Protein 3QQA (pdb70)

Foldseek 3Di:
DVVVLLVVLLVLLLVLLVVCCVPVNLVRDFPVNSCVVSDVSDPCPPDPCVTSLSSLLVVVVVVLQVLQVVLLVQLVVDPVDDVLVSLLSSQLSLLVVLQDVVVQSNVQVVVVCPPPPVCPVVVSCVVCVVSHNLVSQLVVLCVPPDPVSNVCSSVLSVVSSDQRNPPQSVCCNPVNDHGDDSVVSSVSSNVSSCCSVPND

CATH classification: 1.10.10.60 (+1 more: 1.10.357.10)

B-factor: mean 45.58, std 16.78, range [17.96, 109.77]

Structure (mmCIF, N/CA/C/O backbone):
data_3QQA
#
_entry.id   3QQA
#
_cell.length_a   93.992
_cell.length_b   37.774
_cell.length_c   57.642
_cell.angle_alpha   90.00
_cell.angle_beta   90.00
_cell.angle_gamma   90.00
#
_symmetry.space_group_name_H-M   'P 21 21 2'
#
loop_
_entity.id
_entity.type
_entity.pdbx_description
1 polymer CmeR
2 non-polymer 'TAUROCHOLIC ACID'
3 water water
#
loop_
_atom_site.group_PDB
_atom_site.id
_atom_site.type_symbol
_atom_site.label_atom_id
_atom_site.label_alt_id
_atom_site.label_comp_id
_atom_site.label_asym_id
_atom_site.label_entity_id
_atom_site.label_seq_id
_atom_site.pdbx_PDB_ins_code
_atom_site.Cartn_x
_atom_site.Cartn_y
_atom_site.Cartn_z
_atom_site.occupancy
_atom_site.B_iso_or_equiv
_atom_site.auth_seq_id
_atom_site.auth_comp_id
_atom_site.auth_asym_id
_atom_site.auth_atom_id
_atom_site.pdbx_PDB_model_num
ATOM 1 N N . THR A 1 12 ? -41.687 -21.551 1.365 1.00 45.61 6 THR A N 1
ATOM 2 C CA . THR A 1 12 ? -41.479 -22.988 1.501 1.00 40.66 6 THR A CA 1
ATOM 3 C C . THR A 1 12 ? -40.297 -23.293 2.432 1.00 42.18 6 THR A C 1
ATOM 4 O O . THR A 1 12 ? -39.370 -22.484 2.574 1.00 40.01 6 THR A O 1
ATOM 8 N N . PRO A 1 13 ? -40.345 -24.451 3.104 1.00 37.86 7 PRO A N 1
ATOM 9 C CA . PRO A 1 13 ? -39.200 -24.798 3.953 1.00 38.45 7 PRO A CA 1
ATOM 10 C C . PRO A 1 13 ? -37.900 -24.790 3.132 1.00 34.70 7 PRO A C 1
ATOM 11 O O . PRO A 1 13 ? -36.891 -24.255 3.585 1.00 37.53 7 PRO A O 1
ATOM 15 N N . SER A 1 14 ? -37.949 -25.363 1.932 1.00 38.15 8 SER A N 1
ATOM 16 C CA . SER A 1 14 ? -36.791 -25.429 1.039 1.00 39.38 8 SER A CA 1
ATOM 17 C C . SER A 1 14 ? -36.232 -24.044 0.675 1.00 37.38 8 SER A C 1
ATOM 18 O O . SER A 1 14 ? -35.023 -23.884 0.520 1.00 32.91 8 SER A O 1
ATOM 21 N N . GLN A 1 15 ? -37.110 -23.050 0.561 1.00 36.53 9 GLN A N 1
ATOM 22 C CA . GLN A 1 15 ? -36.695 -21.684 0.247 1.00 37.60 9 GLN A CA 1
ATOM 23 C C . GLN A 1 15 ? -36.038 -20.997 1.429 1.00 36.24 9 GLN A C 1
ATOM 24 O O . GLN A 1 15 ? -35.136 -20.187 1.254 1.00 38.50 9 GLN A O 1
ATOM 30 N N . LYS A 1 16 ? -36.502 -21.323 2.632 1.00 38.22 10 LYS A N 1
ATOM 31 C CA . LYS A 1 16 ? -35.927 -20.765 3.839 1.00 33.76 10 LYS A CA 1
ATOM 32 C C . LYS A 1 16 ? -34.565 -21.405 4.070 1.00 34.62 10 LYS A C 1
ATOM 33 O O . LYS A 1 16 ? -33.631 -20.748 4.511 1.00 29.82 10 LYS A O 1
ATOM 39 N N . VAL A 1 17 ? -34.468 -22.698 3.767 1.00 29.85 11 VAL A N 1
ATOM 40 C CA . VAL A 1 17 ? -33.199 -23.410 3.832 1.00 34.04 11 VAL A CA 1
ATOM 41 C C . VAL A 1 17 ? -32.156 -22.708 2.951 1.00 33.87 11 VAL A C 1
ATOM 42 O O . VAL A 1 17 ? -31.038 -22.452 3.385 1.00 33.26 11 VAL A O 1
ATOM 46 N N . LEU A 1 18 ? -32.543 -22.397 1.718 1.00 30.80 12 LEU A N 1
ATOM 47 C CA . LEU A 1 18 ? -31.647 -21.758 0.770 1.00 32.66 12 LEU A CA 1
ATOM 48 C C . LEU A 1 18 ? -31.340 -20.319 1.164 1.00 34.89 12 LEU A C 1
ATOM 49 O O . LEU A 1 18 ? -30.209 -19.859 1.010 1.00 36.27 12 LEU A O 1
ATOM 54 N N . ALA A 1 19 ? -32.334 -19.608 1.688 1.00 33.82 13 ALA A N 1
ATOM 55 C CA . ALA A 1 19 ? -32.090 -18.254 2.164 1.00 32.43 13 ALA A CA 1
ATOM 56 C C . ALA A 1 19 ? -31.073 -18.240 3.310 1.00 36.37 13 ALA A C 1
ATOM 57 O O . ALA A 1 19 ? -30.243 -17.337 3.407 1.00 37.48 13 ALA A O 1
ATOM 59 N N . ARG A 1 20 ? -31.150 -19.248 4.172 1.00 31.27 14 ARG A N 1
ATOM 60 C CA . ARG A 1 20 ? -30.229 -19.391 5.302 1.00 33.82 14 ARG A CA 1
ATOM 61 C C . ARG A 1 20 ? -28.794 -19.634 4.809 1.00 33.75 14 ARG A C 1
ATOM 62 O O . ARG A 1 20 ? -27.865 -18.972 5.247 1.00 34.88 14 ARG A O 1
ATOM 70 N N . GLN A 1 21 ? -28.637 -20.586 3.893 1.00 35.17 15 GLN A N 1
ATOM 71 C CA . GLN A 1 21 ? -27.347 -20.877 3.269 1.00 38.03 15 GLN A CA 1
ATOM 72 C C . GLN A 1 21 ? -26.744 -19.627 2.659 1.00 34.05 15 GLN A C 1
ATOM 73 O O . GLN A 1 21 ? -25.548 -19.375 2.789 1.00 32.94 15 GLN A O 1
ATOM 79 N N . GLU A 1 22 ? -27.579 -18.832 1.999 1.00 30.81 16 GLU A N 1
ATOM 80 C CA . GLU A 1 22 ? -27.092 -17.630 1.342 1.00 37.40 16 GLU A CA 1
ATOM 81 C C . GLU A 1 22 ? -26.627 -16.565 2.351 1.00 36.63 16 GLU A C 1
ATOM 82 O O . GLU A 1 22 ? -25.683 -15.813 2.085 1.00 34.36 16 GLU A O 1
ATOM 88 N N . LYS A 1 23 ? -27.295 -16.507 3.500 1.00 32.54 17 LYS A N 1
ATOM 89 C CA . LYS A 1 23 ? -26.920 -15.578 4.559 1.00 33.87 17 LYS A CA 1
ATOM 90 C C . LYS A 1 23 ? -25.541 -15.941 5.104 1.00 32.10 17 LYS A C 1
ATOM 91 O O . LYS A 1 23 ? -24.708 -15.073 5.327 1.00 30.13 17 LYS A O 1
ATOM 97 N N . ILE A 1 24 ? -25.315 -17.228 5.318 1.00 29.27 18 ILE A N 1
ATOM 98 C CA . ILE A 1 24 ? -24.029 -17.694 5.827 1.00 35.16 18 ILE A CA 1
ATOM 99 C C . ILE A 1 24 ? -22.882 -17.410 4.840 1.00 35.42 18 ILE A C 1
ATOM 100 O O . ILE A 1 24 ? -21.790 -16.976 5.248 1.00 29.43 18 ILE A O 1
ATOM 105 N N . LYS A 1 25 ? -23.135 -17.644 3.554 1.00 28.28 19 LYS A N 1
ATOM 106 C CA . LYS A 1 25 ? -22.126 -17.383 2.534 1.00 28.93 19 LYS A CA 1
ATOM 107 C C . LYS A 1 25 ? -21.800 -15.891 2.449 1.00 34.60 19 LYS A C 1
ATOM 108 O O . LYS A 1 25 ? -20.619 -15.525 2.382 1.00 29.41 19 LYS A O 1
ATOM 114 N N . ALA A 1 26 ? -22.828 -15.034 2.489 1.00 30.73 20 ALA A N 1
ATOM 115 C CA . ALA A 1 26 ? -22.607 -13.586 2.423 1.00 32.77 20 ALA A CA 1
ATOM 116 C C . ALA A 1 26 ? -21.825 -13.090 3.640 1.00 35.66 20 ALA A C 1
ATOM 117 O O . ALA A 1 26 ? -20.985 -12.191 3.539 1.00 35.06 20 ALA A O 1
ATOM 119 N N . VAL A 1 27 ? -22.117 -13.669 4.795 1.00 30.33 21 VAL A N 1
ATOM 120 C CA . VAL A 1 27 ? -21.396 -13.323 5.998 1.00 30.52 21 VAL A CA 1
ATOM 121 C C . VAL A 1 27 ? -19.953 -13.794 5.848 1.00 28.02 21 VAL A C 1
ATOM 122 O O . VAL A 1 27 ? -19.028 -13.061 6.156 1.00 25.82 21 VAL A O 1
ATOM 126 N N . ALA A 1 28 ? -19.772 -15.027 5.388 1.00 24.78 22 ALA A N 1
ATOM 127 C CA . ALA A 1 28 ? -18.433 -15.547 5.173 1.00 30.07 22 ALA A CA 1
ATOM 128 C C . ALA A 1 28 ? -17.631 -14.623 4.239 1.00 31.72 22 ALA A C 1
ATOM 129 O O . ALA A 1 28 ? -16.510 -14.244 4.549 1.00 24.22 22 ALA A O 1
ATOM 131 N N . LEU A 1 29 ? -18.234 -14.244 3.117 1.00 30.05 23 LEU A N 1
ATOM 132 C CA . LEU A 1 29 ? -17.574 -13.405 2.123 1.00 31.41 23 LEU A CA 1
ATOM 133 C C . LEU A 1 29 ? -17.230 -12.033 2.677 1.00 32.12 23 LEU A C 1
ATOM 134 O O . LEU A 1 29 ? -16.129 -11.528 2.470 1.00 27.25 23 LEU A O 1
ATOM 139 N N . GLU A 1 30 ? -18.185 -11.422 3.368 1.00 29.28 24 GLU A N 1
ATOM 140 C CA . GLU A 1 30 ? -17.956 -10.115 3.956 1.00 29.92 24 GLU A CA 1
ATOM 141 C C . GLU A 1 30 ? -16.769 -10.146 4.924 1.00 35.76 24 GLU A C 1
ATOM 142 O O . GLU A 1 30 ? -15.943 -9.242 4.925 1.00 34.99 24 GLU A O 1
ATOM 148 N N . LEU A 1 31 ? -16.702 -11.180 5.760 1.00 31.03 25 LEU A N 1
ATOM 149 C CA . LEU A 1 31 ? -15.573 -11.333 6.666 1.00 32.05 25 LEU A CA 1
ATOM 150 C C . LEU A 1 31 ? -14.269 -11.472 5.866 1.00 33.79 25 LEU A C 1
ATOM 151 O O . LEU A 1 31 ? -13.312 -10.754 6.114 1.00 32.52 25 LEU A O 1
ATOM 156 N N . PHE A 1 32 ? -14.254 -12.371 4.885 1.00 31.10 26 PHE A N 1
ATOM 157 C CA . PHE A 1 32 ? -13.072 -12.573 4.062 1.00 29.05 26 PHE A CA 1
ATOM 158 C C . PHE A 1 32 ? -12.541 -11.254 3.513 1.00 35.22 26 PHE A C 1
ATOM 159 O O . PHE A 1 32 ? -11.333 -11.022 3.509 1.00 35.50 26 PHE A O 1
ATOM 167 N N . LEU A 1 33 ? -13.440 -10.384 3.072 1.00 31.30 27 LEU A N 1
ATOM 168 C CA . LEU A 1 33 ? -13.041 -9.128 2.440 1.00 31.47 27 LEU A CA 1
ATOM 169 C C . LEU A 1 33 ? -12.580 -8.041 3.409 1.00 36.81 27 LEU A C 1
ATOM 170 O O . LEU A 1 33 ? -11.727 -7.213 3.070 1.00 33.15 27 LEU A O 1
ATOM 175 N N . THR A 1 34 ? -13.172 -8.014 4.595 1.00 34.26 28 THR A N 1
ATOM 176 C CA . THR A 1 34 ? -12.896 -6.943 5.541 1.00 39.78 28 THR A CA 1
ATOM 177 C C . THR A 1 34 ? -11.835 -7.392 6.529 1.00 40.16 28 THR A C 1
ATOM 178 O O . THR A 1 34 ? -10.824 -6.727 6.706 1.00 44.11 28 THR A O 1
ATOM 182 N N . LYS A 1 35 ? -12.069 -8.535 7.161 1.00 35.86 29 LYS A N 1
ATOM 183 C CA . LYS A 1 35 ? -11.148 -9.059 8.153 1.00 35.18 29 LYS A CA 1
ATOM 184 C C . LYS A 1 35 ? -9.992 -9.829 7.512 1.00 39.15 29 LYS A C 1
ATOM 185 O O . LYS A 1 35 ? -8.862 -9.745 7.973 1.00 44.97 29 LYS A O 1
ATOM 191 N N . GLY A 1 36 ? -10.273 -10.564 6.444 1.00 39.39 30 GLY A N 1
ATOM 192 C CA . GLY A 1 36 ? -9.252 -11.340 5.768 1.00 35.36 30 GLY A CA 1
ATOM 193 C C . GLY A 1 36 ? -9.515 -12.820 5.920 1.00 34.26 30 GLY A C 1
ATOM 194 O O . GLY A 1 36 ? -10.017 -13.276 6.947 1.00 38.61 30 GLY A O 1
ATOM 195 N N . TYR A 1 37 ? -9.176 -13.576 4.889 1.00 28.15 31 TYR A N 1
ATOM 196 C CA . TYR A 1 37 ? -9.483 -14.996 4.856 1.00 27.54 31 TYR A CA 1
ATOM 197 C C . TYR A 1 37 ? -8.784 -15.736 5.969 1.00 34.13 31 TYR A C 1
ATOM 198 O O . TYR A 1 37 ? -9.373 -16.608 6.599 1.00 37.42 31 TYR A O 1
ATOM 207 N N . GLN A 1 38 ? -7.518 -15.399 6.198 1.00 38.01 32 GLN A N 1
ATOM 208 C CA . GLN A 1 38 ? -6.697 -16.130 7.166 1.00 36.31 32 GLN A CA 1
ATOM 209 C C . GLN A 1 38 ? -7.093 -15.745 8.588 1.00 37.07 32 GLN A C 1
ATOM 210 O O . GLN A 1 38 ? -7.101 -16.582 9.492 1.00 37.91 32 GLN A O 1
ATOM 216 N N . GLU A 1 39 ? -7.454 -14.479 8.761 1.00 36.57 33 GLU A N 1
ATOM 217 C CA . GLU A 1 39 ? -7.819 -13.943 10.064 1.00 39.30 33 GLU A CA 1
ATOM 218 C C . GLU A 1 39 ? -9.167 -14.475 10.513 1.00 38.92 33 GLU A C 1
ATOM 219 O O . GLU A 1 39 ? -9.393 -14.702 11.700 1.00 45.30 33 GLU A O 1
ATOM 225 N N . THR A 1 40 ? -10.054 -14.679 9.548 1.00 36.01 34 THR A N 1
ATOM 226 C CA . THR A 1 40 ? -11.416 -15.131 9.808 1.00 33.66 34 THR A CA 1
ATOM 227 C C . THR A 1 40 ? -11.445 -16.610 10.163 1.00 31.32 34 THR A C 1
ATOM 228 O O . THR A 1 40 ? -10.807 -17.416 9.511 1.00 37.88 34 THR A O 1
ATOM 232 N N . SER A 1 41 ? -12.195 -16.964 11.196 1.00 32.14 35 SER A N 1
ATOM 233 C CA . SER A 1 41 ? -12.397 -18.365 11.573 1.00 33.82 35 SER A CA 1
ATOM 234 C C . SER A 1 41 ? -13.857 -18.779 11.375 1.00 33.77 35 SER A C 1
ATOM 235 O O . SER A 1 41 ? -14.746 -17.937 11.242 1.00 32.32 35 SER A O 1
ATOM 238 N N . LEU A 1 42 ? -14.105 -20.080 11.394 1.00 35.12 36 LEU A N 1
ATOM 239 C CA . LEU A 1 42 ? -15.461 -20.581 11.250 1.00 35.83 36 LEU A CA 1
ATOM 240 C C . LEU A 1 42 ? -16.369 -19.969 12.310 1.00 42.22 36 LEU A C 1
ATOM 241 O O . LEU A 1 42 ? -17.499 -19.564 12.018 1.00 37.63 36 LEU A O 1
ATOM 246 N N . SER A 1 43 ? -15.857 -19.891 13.540 1.00 40.74 37 SER A N 1
ATOM 247 C CA . SER A 1 43 ? -16.624 -19.387 14.675 1.00 41.65 37 SER A CA 1
ATOM 248 C C . SER A 1 43 ? -16.934 -17.894 14.525 1.00 40.38 37 SER A C 1
ATOM 249 O O . SER A 1 43 ? -17.943 -17.405 15.043 1.00 36.78 37 SER A O 1
ATOM 252 N N . ASP A 1 44 ? -16.071 -17.175 13.811 1.00 39.95 38 ASP A N 1
ATOM 253 C CA . ASP A 1 44 ? -16.384 -15.796 13.431 1.00 41.31 38 ASP A CA 1
ATOM 254 C C . ASP A 1 44 ? -17.635 -15.770 12.547 1.00 40.24 38 ASP A C 1
ATOM 255 O O . ASP A 1 44 ? -18.466 -14.878 12.668 1.00 40.18 38 ASP A O 1
ATOM 260 N N . ILE A 1 45 ? -17.740 -16.756 11.655 1.00 36.53 39 ILE A N 1
ATOM 261 C CA . ILE A 1 45 ? -18.811 -16.824 10.662 1.00 40.20 39 ILE A CA 1
ATOM 262 C C . ILE A 1 45 ? -20.118 -17.279 11.310 1.00 38.32 39 ILE A C 1
ATOM 263 O O . ILE A 1 45 ? -21.163 -16.688 11.087 1.00 36.92 39 ILE A O 1
ATOM 268 N N . ILE A 1 46 ? -20.035 -18.323 12.125 1.00 40.14 40 ILE A N 1
ATOM 269 C CA . ILE A 1 46 ? -21.153 -18.749 12.959 1.00 41.93 40 ILE A CA 1
ATOM 270 C C . ILE A 1 46 ? -21.623 -17.600 13.843 1.00 44.23 40 ILE A C 1
ATOM 271 O O . ILE A 1 46 ? -22.818 -17.384 14.019 1.00 47.38 40 ILE A O 1
ATOM 276 N N . LYS A 1 47 ? -20.670 -16.854 14.387 1.00 43.64 41 LYS A N 1
ATOM 277 C CA . LYS A 1 47 ? -20.987 -15.749 15.274 1.00 48.30 41 LYS A CA 1
ATOM 278 C C . LYS A 1 47 ? -21.944 -14.752 14.610 1.00 48.45 41 LYS A C 1
ATOM 279 O O . LYS A 1 47 ? -23.036 -14.527 15.121 1.00 47.65 41 LYS A O 1
ATOM 285 N N . LEU A 1 48 ? -21.554 -14.167 13.475 1.00 45.21 42 LEU A N 1
ATOM 286 C CA . LEU A 1 48 ? -22.411 -13.165 12.835 1.00 46.23 42 LEU A CA 1
ATOM 287 C C . LEU A 1 48 ? -23.500 -13.734 11.918 1.00 43.67 42 LEU A C 1
ATOM 288 O O . LEU A 1 48 ? -24.304 -12.989 11.363 1.00 48.76 42 LEU A O 1
ATOM 293 N N . SER A 1 49 ? -23.533 -15.052 11.777 1.00 41.84 43 SER A N 1
ATOM 294 C CA . SER A 1 49 ? -24.647 -15.696 11.104 1.00 46.14 43 SER A CA 1
ATOM 295 C C . SER A 1 49 ? -25.790 -15.831 12.099 1.00 53.50 43 SER A C 1
ATOM 296 O O . SER A 1 49 ? -26.947 -16.011 11.717 1.00 50.29 43 SER A O 1
ATOM 299 N N . GLY A 1 50 ? -25.444 -15.729 13.381 1.00 52.56 44 GLY A N 1
ATOM 300 C CA . GLY A 1 50 ? -26.395 -15.861 14.464 1.00 55.19 44 GLY A CA 1
ATOM 301 C C . GLY A 1 50 ? -26.924 -17.272 14.588 1.00 66.92 44 GLY A C 1
ATOM 302 O O . GLY A 1 50 ? -26.178 -18.251 14.455 1.00 64.75 44 GLY A O 1
ATOM 303 N N . GLY A 1 51 ? -28.225 -17.365 14.850 1.00 74.71 45 GLY A N 1
ATOM 304 C CA . GLY A 1 51 ? -28.928 -18.633 14.909 1.00 73.40 45 GLY A CA 1
ATOM 305 C C . GLY A 1 51 ? -29.463 -18.990 13.538 1.00 74.62 45 GLY A C 1
ATOM 306 O O . GLY A 1 51 ? -30.271 -19.908 13.390 1.00 77.88 45 GLY A O 1
ATOM 307 N N . SER A 1 52 ? -29.015 -18.240 12.534 1.00 74.00 46 SER A N 1
ATOM 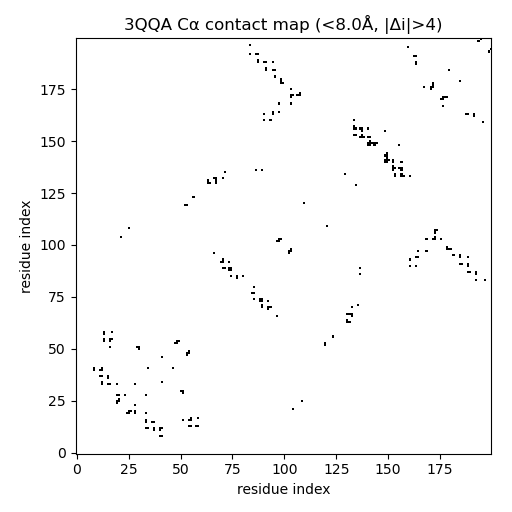308 C CA . SER A 1 52 ? -29.308 -18.548 11.142 1.00 69.27 46 SER A CA 1
ATOM 309 C C . SER A 1 52 ? -28.421 -19.714 10.718 1.00 71.92 46 SER A C 1
ATOM 310 O O . SER A 1 52 ? -28.368 -20.087 9.548 1.00 71.07 46 SER A O 1
ATOM 313 N N . TYR A 1 53 ? -27.725 -20.280 11.696 1.00 74.51 47 TYR A N 1
ATOM 314 C CA . TYR A 1 53 ? -26.866 -21.434 11.487 1.00 77.69 47 TYR A CA 1
ATOM 315 C C . TYR A 1 53 ? -26.829 -22.231 12.779 1.00 87.85 47 TYR A C 1
ATOM 316 O O . TYR A 1 53 ? -26.356 -21.738 13.806 1.00 89.44 47 TYR A O 1
ATOM 325 N N . SER A 1 54 ? -27.334 -23.460 12.729 1.00 96.03 48 SER A N 1
ATOM 326 C CA . SER A 1 54 ? -27.535 -24.250 13.942 1.00 103.54 48 SER A CA 1
ATOM 327 C C . SER A 1 54 ? -26.566 -25.422 14.102 1.00 107.99 48 SER A C 1
ATOM 328 O O . SER A 1 54 ? -26.819 -26.333 14.892 1.00 109.20 48 SER A O 1
ATOM 331 N N . ASN A 1 55 ? -25.468 -25.401 13.350 1.00 107.63 49 ASN A N 1
ATOM 332 C CA . ASN A 1 55 ? -24.396 -26.381 13.522 1.00 103.93 49 ASN A CA 1
ATOM 333 C C . ASN A 1 55 ? -24.696 -27.771 12.947 1.00 100.42 49 ASN A C 1
ATOM 334 O O . ASN A 1 55 ? -23.779 -28.535 12.647 1.00 99.97 49 ASN A O 1
ATOM 339 N N . ILE A 1 56 ? -25.977 -28.084 12.772 1.00 98.60 50 ILE A N 1
ATOM 340 C CA . ILE A 1 56 ? -26.405 -29.444 12.436 1.00 91.90 50 ILE A CA 1
ATOM 341 C C . ILE A 1 56 ? -26.505 -29.767 10.946 1.00 88.00 50 ILE A C 1
ATOM 342 O O . ILE A 1 56 ? -25.687 -30.512 10.406 1.00 91.53 50 ILE A O 1
ATOM 347 N N . TYR A 1 57 ? -27.518 -29.212 10.293 1.00 83.27 51 TYR A N 1
ATOM 348 C CA . TYR A 1 57 ? -27.892 -29.621 8.941 1.00 82.88 51 TYR A CA 1
ATOM 349 C C . TYR A 1 57 ? -26.872 -29.274 7.856 1.00 94.17 51 TYR A C 1
ATOM 350 O O . TYR A 1 57 ? -26.935 -29.797 6.743 1.00 97.03 51 TYR A O 1
ATOM 359 N N . ASP A 1 58 ? -25.936 -28.395 8.188 1.00 95.22 52 ASP A N 1
ATOM 360 C CA . ASP A 1 58 ? -25.026 -27.819 7.204 1.00 94.65 52 ASP A CA 1
ATOM 361 C C . ASP A 1 58 ? -24.149 -28.825 6.450 1.00 98.75 52 ASP A C 1
ATOM 362 O O . ASP A 1 58 ? -23.876 -29.925 6.930 1.00 101.67 52 ASP A O 1
ATOM 367 N N . GLY A 1 59 ? -23.733 -28.425 5.252 1.00 96.54 53 GLY A N 1
ATOM 368 C CA . GLY A 1 59 ? -22.620 -29.046 4.559 1.00 90.40 53 GLY A CA 1
ATOM 369 C C . GLY A 1 59 ? -21.477 -28.056 4.680 1.00 85.26 53 GLY A C 1
ATOM 370 O O . GLY A 1 59 ? -20.350 -28.306 4.251 1.00 84.52 53 GLY A O 1
ATOM 371 N N . PHE A 1 60 ? -21.800 -26.912 5.277 1.00 85.07 54 PHE A N 1
ATOM 372 C CA . PHE A 1 60 ? -20.838 -25.854 5.550 1.00 78.33 54 PHE A CA 1
ATOM 373 C C . PHE A 1 60 ? -20.015 -26.203 6.788 1.00 78.04 54 PHE A C 1
ATOM 374 O O . PHE A 1 60 ? -20.057 -25.491 7.789 1.00 79.17 54 PHE A O 1
ATOM 382 N N . LYS A 1 61 ? -19.262 -27.297 6.711 1.00 81.46 55 LYS A N 1
ATOM 383 C CA . LYS A 1 61 ? -18.567 -27.848 7.875 1.00 78.21 55 LYS A CA 1
ATOM 384 C C . LYS A 1 61 ? -17.260 -27.132 8.216 1.00 70.94 55 LYS A C 1
ATOM 385 O O . LYS A 1 61 ? -16.600 -27.475 9.201 1.00 65.66 55 LYS A O 1
ATOM 391 N N . SER A 1 62 ? -16.887 -26.145 7.406 1.00 60.66 56 SER A N 1
ATOM 392 C CA . SER A 1 62 ? -15.613 -25.458 7.598 1.00 52.75 56 SER A CA 1
ATOM 393 C C . SER A 1 62 ? -15.517 -24.124 6.861 1.00 49.82 56 SER A C 1
ATOM 394 O O . SER A 1 62 ? -16.353 -23.797 6.012 1.00 47.37 56 SER A O 1
ATOM 397 N N . LYS A 1 63 ? -14.483 -23.361 7.200 1.00 43.25 57 LYS A N 1
ATOM 398 C CA . LYS A 1 63 ? -14.211 -22.084 6.554 1.00 42.96 57 LYS A CA 1
ATOM 399 C C . LYS A 1 63 ? -13.845 -22.291 5.085 1.00 40.00 57 LYS A C 1
ATOM 400 O O . LYS A 1 63 ? -14.235 -21.512 4.218 1.00 37.65 57 LYS A O 1
ATOM 406 N N . GLU A 1 64 ? -13.084 -23.348 4.821 1.00 39.17 58 GLU A N 1
ATOM 407 C CA . GLU A 1 64 ? -12.674 -23.675 3.470 1.00 41.75 58 GLU A CA 1
ATOM 408 C C . GLU A 1 64 ? -13.860 -24.138 2.633 1.00 35.79 58 GLU A C 1
ATOM 409 O O . GLU A 1 64 ? -13.985 -23.768 1.464 1.00 35.84 58 GLU A O 1
ATOM 415 N N . GLY A 1 65 ? -14.726 -24.950 3.230 1.00 35.55 59 GLY A N 1
ATOM 416 C CA . GLY A 1 65 ? -15.899 -25.438 2.530 1.00 37.07 59 GLY A CA 1
ATOM 417 C C . GLY A 1 65 ? -16.779 -24.284 2.095 1.00 34.84 59 GLY A C 1
ATOM 418 O O . GLY A 1 65 ? -17.294 -24.268 0.996 1.00 36.44 59 GLY A O 1
ATOM 419 N N . LEU A 1 66 ? -16.937 -23.301 2.969 1.00 34.44 60 LEU A N 1
ATOM 420 C CA . LEU A 1 66 ? -17.729 -22.132 2.643 1.00 32.85 60 LEU A CA 1
ATOM 421 C C . LEU A 1 66 ? -17.078 -21.340 1.518 1.00 35.28 60 LEU A C 1
ATOM 422 O O . LEU A 1 66 ? -17.748 -20.963 0.554 1.00 32.39 60 LEU A O 1
ATOM 427 N N . PHE A 1 67 ? -15.774 -21.083 1.629 1.00 29.12 61 PHE A N 1
ATOM 428 C CA . PHE A 1 67 ? -15.102 -20.416 0.535 1.00 24.26 61 PHE A CA 1
ATOM 429 C C . PHE A 1 67 ? -15.441 -21.107 -0.792 1.00 26.54 61 PHE A C 1
ATOM 430 O O . PHE A 1 67 ? -15.771 -20.449 -1.772 1.00 25.07 61 PHE A O 1
ATOM 438 N N . PHE A 1 68 ? -15.359 -22.430 -0.826 1.00 24.17 62 PHE A N 1
ATOM 439 C CA . PHE A 1 68 ? -15.522 -23.125 -2.096 1.00 28.75 62 PHE A CA 1
ATOM 440 C C . PHE A 1 68 ? -16.983 -23.203 -2.566 1.00 38.02 62 PHE A C 1
ATOM 441 O O . PHE A 1 68 ? -17.249 -23.358 -3.761 1.00 33.45 62 PHE A O 1
ATOM 449 N N . GLU A 1 69 ? -17.919 -23.062 -1.631 1.00 31.11 63 GLU A N 1
ATOM 450 C CA . GLU A 1 69 ? -19.335 -22.905 -1.982 1.00 38.56 63 GLU A CA 1
ATOM 451 C C . GLU A 1 69 ? -19.529 -21.553 -2.643 1.00 34.15 63 GLU A C 1
ATOM 452 O O . GLU A 1 69 ? -20.265 -21.428 -3.614 1.00 38.34 63 GLU A O 1
ATOM 458 N N . ILE A 1 70 ? -18.881 -20.528 -2.103 1.00 30.30 64 ILE A N 1
ATOM 459 C CA . ILE A 1 70 ? -18.919 -19.216 -2.745 1.00 29.80 64 ILE A CA 1
ATOM 460 C C . ILE A 1 70 ? -18.311 -19.281 -4.161 1.00 36.64 64 ILE A C 1
ATOM 461 O O . ILE A 1 70 ? -18.855 -18.711 -5.115 1.00 32.76 64 ILE A O 1
ATOM 466 N N . LEU A 1 71 ? -17.197 -20.000 -4.293 1.00 35.09 65 LEU A N 1
ATOM 467 C CA . LEU A 1 71 ? -16.519 -20.150 -5.580 1.00 37.04 65 LEU A CA 1
ATOM 468 C C . LEU A 1 71 ? -17.399 -20.921 -6.581 1.00 36.52 65 LEU A C 1
ATOM 469 O O . LEU A 1 71 ? -17.435 -20.597 -7.773 1.00 37.98 65 LEU A O 1
ATOM 474 N N . ASP A 1 72 ? -18.101 -21.938 -6.090 1.00 33.48 66 ASP A N 1
ATOM 475 C CA . ASP A 1 72 ? -19.118 -22.626 -6.891 1.00 39.65 66 ASP A CA 1
ATOM 476 C C . ASP A 1 72 ? -20.004 -21.632 -7.631 1.00 36.90 66 ASP A C 1
ATOM 477 O O . ASP A 1 72 ? -20.076 -21.654 -8.855 1.00 38.66 66 ASP A O 1
ATOM 482 N N . ASP A 1 73 ? -20.669 -20.752 -6.886 1.00 33.12 67 ASP A N 1
ATOM 483 C CA . ASP A 1 73 ? -21.574 -19.787 -7.506 1.00 36.03 67 ASP A CA 1
ATOM 484 C C . ASP A 1 73 ? -20.865 -18.880 -8.504 1.00 38.88 67 ASP A C 1
ATOM 485 O O . ASP A 1 73 ? -21.373 -18.642 -9.598 1.00 39.51 67 ASP A O 1
ATOM 490 N N . ILE A 1 74 ? -19.701 -18.362 -8.122 1.00 36.97 68 ILE A N 1
ATOM 491 C CA . ILE A 1 74 ? -18.993 -17.418 -8.973 1.00 35.42 68 ILE A CA 1
ATOM 492 C C . ILE A 1 74 ? -18.614 -18.065 -10.304 1.00 37.56 68 ILE A C 1
ATOM 493 O O . ILE A 1 74 ? -18.771 -17.455 -11.366 1.00 40.16 68 ILE A O 1
ATOM 498 N N . CYS A 1 75 ? -18.130 -19.302 -10.239 1.00 32.69 69 CYS A N 1
ATOM 499 C CA . CYS A 1 75 ? -17.784 -20.040 -11.447 1.00 36.88 69 CYS A CA 1
ATOM 500 C C . CYS A 1 75 ? -18.990 -20.233 -12.339 1.00 39.43 69 CYS A C 1
ATOM 501 O O . CYS A 1 75 ? -18.898 -20.040 -13.549 1.00 38.88 69 CYS A O 1
ATOM 504 N N . LYS A 1 76 ? -20.119 -20.613 -11.745 1.00 36.20 70 LYS A N 1
ATOM 505 C CA . LYS A 1 76 ? -21.319 -20.800 -12.551 1.00 42.68 70 LYS A CA 1
ATOM 506 C C . LYS A 1 76 ? -21.741 -19.479 -13.182 1.00 41.76 70 LYS A C 1
ATOM 507 O O . LYS A 1 76 ? -22.104 -19.433 -14.354 1.00 44.73 70 LYS A O 1
ATOM 513 N N . LYS A 1 77 ? -21.657 -18.399 -12.415 1.00 39.97 71 LYS A N 1
ATOM 514 C CA . LYS A 1 77 ? -22.042 -17.094 -12.930 1.00 43.92 71 LYS A CA 1
ATOM 515 C C . LYS A 1 77 ? -21.161 -16.679 -14.108 1.00 47.65 71 LYS A C 1
ATOM 516 O O . LYS A 1 77 ? -21.657 -16.213 -15.136 1.00 46.23 71 LYS A O 1
ATOM 522 N N . HIS A 1 78 ? -19.851 -16.846 -13.963 1.00 43.45 72 HIS A N 1
ATOM 523 C CA . HIS A 1 78 ? -18.940 -16.451 -15.030 1.00 45.50 72 HIS A CA 1
ATOM 524 C C . HIS A 1 78 ? -19.127 -17.292 -16.293 1.00 39.32 72 HIS A C 1
ATOM 525 O O . HIS A 1 78 ? -19.074 -16.776 -17.399 1.00 42.76 72 HIS A O 1
ATOM 532 N N . PHE A 1 79 ? -19.337 -18.588 -16.110 1.00 37.10 73 PHE A N 1
ATOM 533 C CA . PHE A 1 79 ? -19.589 -19.512 -17.207 1.00 42.64 73 PHE A CA 1
ATOM 534 C C . PHE A 1 79 ? -20.777 -19.051 -18.074 1.00 45.09 73 PHE A C 1
ATOM 535 O O . PHE A 1 79 ? -20.636 -18.897 -19.283 1.00 45.76 73 PHE A O 1
ATOM 543 N N . HIS A 1 80 ? -21.932 -18.814 -17.459 1.00 46.84 74 HIS A N 1
ATOM 544 C CA . HIS A 1 80 ? -23.120 -18.386 -18.210 1.00 53.31 74 HIS A CA 1
ATOM 545 C C . HIS A 1 80 ? -22.992 -17.000 -18.849 1.00 51.49 74 HIS A C 1
ATOM 546 O O . HIS A 1 80 ? -23.515 -16.762 -19.937 1.00 52.79 74 HIS A O 1
ATOM 553 N N . LEU A 1 81 ? -22.290 -16.092 -18.181 1.00 48.64 75 LEU A N 1
ATOM 554 C CA . LEU A 1 81 ? -21.987 -14.796 -18.771 1.00 44.47 75 LEU A CA 1
ATOM 555 C C . LEU A 1 81 ? -21.089 -14.912 -20.015 1.00 54.71 75 LEU A C 1
ATOM 556 O O . LEU A 1 81 ? -21.346 -14.271 -21.040 1.00 53.70 75 LEU A O 1
ATOM 561 N N . ILE A 1 82 ? -20.030 -15.712 -19.936 1.00 46.29 76 ILE A N 1
ATOM 562 C CA . ILE A 1 82 ? -19.167 -15.865 -21.096 1.00 50.19 76 ILE A CA 1
ATOM 563 C C . ILE A 1 82 ? -19.925 -16.579 -22.209 1.00 51.98 76 ILE A C 1
ATOM 564 O O . ILE A 1 82 ? -19.806 -16.227 -23.382 1.00 48.21 76 ILE A O 1
ATOM 569 N N . TYR A 1 83 ? -20.710 -17.580 -21.827 1.00 50.97 77 TYR A N 1
ATOM 570 C CA . TYR A 1 83 ? -21.453 -18.387 -22.790 1.00 54.67 77 TYR A CA 1
ATOM 571 C C . TYR A 1 83 ? -22.445 -17.520 -23.566 1.00 59.91 77 TYR A C 1
ATOM 572 O O . TYR A 1 83 ? -22.523 -17.592 -24.791 1.00 57.18 77 TYR A O 1
ATOM 581 N N . SER A 1 84 ? -23.189 -16.691 -22.842 1.00 59.28 78 SER A N 1
ATOM 582 C CA . SER A 1 84 ? -24.108 -15.746 -23.463 1.00 60.79 78 SER A CA 1
ATOM 583 C C . SER A 1 84 ? -23.403 -14.817 -24.444 1.00 61.22 78 SER A C 1
ATOM 584 O O . SER A 1 84 ? -23.795 -14.728 -25.606 1.00 64.05 78 SER A O 1
ATOM 587 N N . LYS A 1 85 ? -22.361 -14.129 -23.986 1.00 57.41 79 LYS A N 1
ATOM 588 C CA . LYS A 1 85 ? -21.684 -13.161 -24.841 1.00 59.10 79 LYS A CA 1
ATOM 589 C C . LYS A 1 85 ? -21.192 -13.846 -26.107 1.00 65.36 79 LYS A C 1
ATOM 590 O O . LYS A 1 85 ? -21.178 -13.259 -27.190 1.00 65.21 79 LYS A O 1
ATOM 596 N N . THR A 1 86 ? -20.815 -15.108 -25.961 1.00 68.70 80 THR A N 1
ATOM 597 C CA . THR A 1 86 ? -20.267 -15.875 -27.067 1.00 67.78 80 THR A CA 1
ATOM 598 C C . THR A 1 86 ? -21.371 -16.338 -28.030 1.00 70.01 80 THR A C 1
ATOM 599 O O . THR A 1 86 ? -21.177 -16.360 -29.245 1.00 71.95 80 THR A O 1
ATOM 603 N N . GLN A 1 87 ? -22.532 -16.688 -27.489 1.00 68.16 81 GLN A N 1
ATOM 604 C CA . GLN A 1 87 ? -23.608 -17.220 -28.312 1.00 71.84 81 GLN A CA 1
ATOM 605 C C . GLN A 1 87 ? -24.467 -16.096 -28.881 1.00 76.41 81 GLN A C 1
ATOM 606 O O . GLN A 1 87 ? -25.428 -16.343 -29.610 1.00 76.63 81 GLN A O 1
ATOM 612 N N . GLU A 1 88 ? -24.117 -14.860 -28.542 1.00 77.09 82 GLU A N 1
ATOM 613 C CA . GLU A 1 88 ? -24.747 -13.710 -29.168 1.00 74.56 82 GLU A CA 1
ATOM 614 C C . GLU A 1 88 ? -24.390 -13.738 -30.641 1.00 81.36 82 GLU A C 1
ATOM 615 O O . GLU A 1 88 ? -25.230 -13.488 -31.503 1.00 89.50 82 GLU A O 1
ATOM 621 N N . ILE A 1 89 ? -23.132 -14.057 -30.923 1.00 81.18 83 ILE A N 1
ATOM 622 C CA . ILE A 1 89 ? -22.684 -14.222 -32.295 1.00 81.67 83 ILE A CA 1
ATOM 623 C C . ILE A 1 89 ? -23.242 -15.533 -32.835 1.00 88.11 83 ILE A C 1
ATOM 624 O O . ILE A 1 89 ? -23.037 -16.597 -32.246 1.00 83.27 83 ILE A O 1
ATOM 629 N N . LYS A 1 90 ? -23.956 -15.449 -33.953 1.00 90.69 84 LYS A N 1
ATOM 630 C CA . LYS A 1 90 ? -24.548 -16.622 -34.582 1.00 94.16 84 LYS A CA 1
ATOM 631 C C . LYS A 1 90 ? -23.732 -16.964 -35.822 1.00 92.59 84 LYS A C 1
ATOM 632 O O . LYS A 1 90 ? -23.434 -18.130 -36.093 1.00 93.68 84 LYS A O 1
ATOM 638 N N . ASN A 1 91 ? -23.390 -15.919 -36.570 1.00 87.47 85 ASN A N 1
ATOM 639 C CA . ASN A 1 91 ? -22.518 -15.993 -37.733 1.00 84.71 85 ASN A CA 1
ATOM 640 C C . ASN A 1 91 ? -21.294 -16.872 -37.495 1.00 82.34 85 ASN A C 1
ATOM 641 O O . ASN A 1 91 ? -21.038 -17.821 -38.234 1.00 81.07 85 ASN A O 1
ATOM 646 N N . GLY A 1 92 ? -20.524 -16.509 -36.473 1.00 76.58 86 GLY A N 1
ATOM 647 C CA . GLY A 1 92 ? -19.456 -17.339 -35.952 1.00 69.10 86 GLY A CA 1
ATOM 648 C C . GLY A 1 92 ? -18.264 -17.682 -36.825 1.00 59.74 86 GLY A C 1
ATOM 649 O O . GLY A 1 92 ? -18.081 -18.844 -37.181 1.00 65.73 86 GLY A O 1
ATOM 650 N N . THR A 1 93 ? -17.440 -16.697 -37.168 1.00 51.21 87 THR A N 1
ATOM 651 C CA . THR A 1 93 ? -16.103 -17.031 -37.628 1.00 50.95 87 THR A CA 1
ATOM 652 C C . THR A 1 93 ? -15.325 -17.429 -36.374 1.00 54.72 87 THR A C 1
ATOM 653 O O . THR A 1 93 ? -15.688 -17.042 -35.260 1.00 49.66 87 THR A O 1
ATOM 657 N N . LEU A 1 94 ? -14.284 -18.233 -36.540 1.00 51.40 88 LEU A N 1
ATOM 658 C CA . LEU A 1 94 ? -13.518 -18.672 -35.392 1.00 51.94 88 LEU A CA 1
ATOM 659 C C . LEU A 1 94 ? -12.913 -17.431 -34.737 1.00 50.87 88 LEU A C 1
ATOM 660 O O . LEU A 1 94 ? -12.857 -17.318 -33.506 1.00 44.24 88 LEU A O 1
ATOM 665 N N . LYS A 1 95 ? -12.503 -16.488 -35.580 1.00 44.68 89 LYS A N 1
ATOM 666 C CA . LYS A 1 95 ? -11.840 -15.280 -35.125 1.00 45.81 89 LYS A CA 1
ATOM 667 C C . LYS A 1 95 ? -12.710 -14.436 -34.212 1.00 46.35 89 LYS A C 1
ATOM 668 O O . LYS A 1 95 ? -12.221 -13.860 -33.243 1.00 46.00 89 LYS A O 1
ATOM 674 N N . GLU A 1 96 ? -13.998 -14.357 -34.517 1.00 49.05 90 GLU A N 1
ATOM 675 C CA . GLU A 1 96 ? -14.870 -13.473 -33.763 1.00 47.58 90 GLU A CA 1
ATOM 676 C C . GLU A 1 96 ? -15.446 -14.180 -32.544 1.00 44.26 90 GLU A C 1
ATOM 677 O O . GLU A 1 96 ? -15.831 -13.534 -31.573 1.00 46.30 90 GLU A O 1
ATOM 683 N N . ILE A 1 97 ? -15.478 -15.508 -32.589 1.00 44.18 91 ILE A N 1
ATOM 684 C CA . ILE A 1 97 ? -15.852 -16.305 -31.421 1.00 45.93 91 ILE A CA 1
ATOM 685 C C . ILE A 1 97 ? -14.714 -16.299 -30.393 1.00 41.98 91 ILE A C 1
ATOM 686 O O . ILE A 1 97 ? -14.942 -16.142 -29.204 1.00 40.42 91 ILE A O 1
ATOM 691 N N . LEU A 1 98 ? -13.489 -16.476 -30.868 1.00 39.63 92 LEU A N 1
ATOM 692 C CA . LEU A 1 98 ? -12.326 -16.320 -30.017 1.00 40.71 92 LEU A CA 1
ATOM 693 C C . LEU A 1 98 ? -12.365 -14.944 -29.369 1.00 42.80 92 LEU A C 1
ATOM 694 O O . LEU A 1 98 ? -12.192 -14.819 -28.157 1.00 36.20 92 LEU A O 1
ATOM 699 N N . THR A 1 99 ? -12.613 -13.919 -30.183 1.00 41.54 93 THR A N 1
ATOM 700 C CA . THR A 1 99 ? -12.536 -12.532 -29.740 1.00 38.80 93 THR A CA 1
ATOM 701 C C . THR A 1 99 ? -13.636 -12.182 -28.751 1.00 40.08 93 THR A C 1
ATOM 702 O O . THR A 1 99 ? -13.416 -11.398 -27.832 1.00 41.74 93 THR A O 1
ATOM 706 N N . SER A 1 100 ? -14.815 -12.767 -28.932 1.00 41.40 94 SER A N 1
ATOM 707 C CA . SER A 1 100 ? -15.910 -12.556 -27.993 1.00 38.69 94 SER A CA 1
ATOM 708 C C . SER A 1 100 ? -15.669 -13.300 -26.690 1.00 39.60 94 SER A C 1
ATOM 709 O O . SER A 1 100 ? -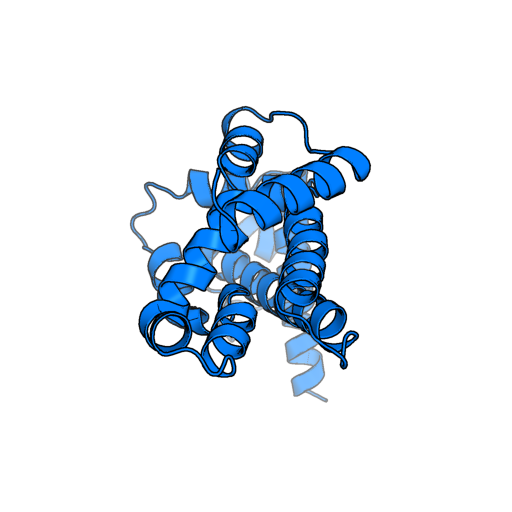16.048 -12.826 -25.620 1.00 42.33 94 SER A O 1
ATOM 712 N N . PHE A 1 101 ? -15.078 -14.486 -26.781 1.00 34.00 95 PHE A N 1
ATOM 713 C CA . PHE A 1 101 ? -14.738 -15.232 -25.576 1.00 38.19 95 PHE A CA 1
ATOM 714 C C . PHE A 1 101 ? -13.637 -14.479 -24.827 1.00 33.73 95 PHE A C 1
ATOM 715 O O . PHE A 1 101 ? -13.740 -14.247 -23.626 1.00 34.66 95 PHE A O 1
ATOM 723 N N . GLY A 1 102 ? -12.610 -14.075 -25.565 1.00 29.74 96 GLY A N 1
ATOM 724 C CA . GLY A 1 102 ? -11.481 -13.335 -25.025 1.00 31.54 96 GLY A CA 1
ATOM 725 C C . GLY A 1 102 ? -11.867 -12.083 -24.242 1.00 39.05 96 GLY A C 1
ATOM 726 O O . GLY A 1 102 ? -11.462 -11.908 -23.087 1.00 30.23 96 GLY A O 1
ATOM 727 N N . LEU A 1 103 ? -12.664 -11.215 -24.861 1.00 32.77 97 LEU A N 1
ATOM 728 C CA . LEU A 1 103 ? -13.065 -9.969 -24.222 1.00 34.32 97 LEU A CA 1
ATOM 729 C C . LEU A 1 103 ? -13.775 -10.194 -22.891 1.00 34.82 97 LEU A C 1
ATOM 730 O O . LEU A 1 103 ? -13.512 -9.499 -21.922 1.00 33.48 97 LEU A O 1
ATOM 735 N N . ALA A 1 104 ? -14.686 -11.158 -22.855 1.00 36.12 98 ALA A N 1
ATOM 736 C CA . ALA A 1 104 ? -15.454 -11.448 -21.648 1.00 36.14 98 ALA A CA 1
ATOM 737 C C . ALA A 1 104 ? -14.577 -12.092 -20.573 1.00 33.72 98 ALA A C 1
ATOM 738 O O . ALA A 1 104 ? -14.687 -11.785 -19.394 1.00 33.21 98 ALA A O 1
ATOM 740 N N . PHE A 1 105 ? -13.709 -12.995 -21.006 1.00 36.44 99 PHE A N 1
ATOM 741 C CA . PHE A 1 105 ? -12.837 -13.742 -20.113 1.00 32.43 99 PHE A CA 1
ATOM 742 C C . PHE A 1 105 ? -11.850 -12.792 -19.429 1.00 27.75 99 PHE A C 1
ATOM 743 O O . PHE A 1 105 ? -11.764 -12.734 -18.202 1.00 29.82 99 PHE A O 1
ATOM 751 N N . ILE A 1 106 ? -11.138 -12.016 -20.231 1.00 29.51 100 ILE A N 1
ATOM 752 C CA . ILE A 1 106 ? -10.135 -11.106 -19.709 1.00 28.26 100 ILE A CA 1
ATOM 753 C C . ILE A 1 106 ? -10.752 -10.024 -18.805 1.00 36.46 100 ILE A C 1
ATOM 754 O O . ILE A 1 106 ? -10.131 -9.603 -17.822 1.00 35.43 100 ILE A O 1
ATOM 759 N N . GLU A 1 107 ? -11.972 -9.588 -19.120 1.00 32.86 101 GLU A N 1
ATOM 760 C CA . GLU A 1 107 ? -12.632 -8.575 -18.301 1.00 36.46 101 GLU A CA 1
ATOM 761 C C . GLU A 1 107 ? -12.890 -9.115 -16.925 1.00 33.43 101 GLU A C 1
ATOM 762 O O . GLU A 1 107 ? -12.690 -8.432 -15.926 1.00 33.09 101 GLU A O 1
ATOM 768 N N . ILE A 1 108 ? -13.350 -10.354 -16.888 1.00 34.40 102 ILE A N 1
ATOM 769 C CA . ILE A 1 108 ? -13.590 -11.046 -15.638 1.00 35.00 102 ILE A CA 1
ATOM 770 C C . ILE A 1 108 ? -12.317 -11.142 -14.785 1.00 35.97 102 ILE A C 1
ATOM 771 O O . ILE A 1 108 ? -12.376 -10.995 -13.562 1.00 32.00 102 ILE A O 1
ATOM 776 N N . PHE A 1 109 ? -11.172 -11.380 -15.425 1.00 28.52 103 PHE A N 1
ATOM 777 C CA . PHE A 1 109 ? -9.913 -11.472 -14.677 1.00 35.24 103 PHE A CA 1
ATOM 778 C C . PHE A 1 109 ? -9.317 -10.110 -14.333 1.00 32.96 103 PHE A C 1
ATOM 779 O O . PHE A 1 109 ? -8.406 -10.013 -13.524 1.00 33.41 103 PHE A O 1
ATOM 787 N N . ASN A 1 110 ? -9.849 -9.047 -14.916 1.00 31.21 104 ASN A N 1
ATOM 788 C CA . ASN A 1 110 ? -9.340 -7.733 -14.546 1.00 31.71 104 ASN A CA 1
ATOM 789 C C . ASN A 1 110 ? -10.267 -6.947 -13.602 1.00 30.97 104 ASN A C 1
ATOM 790 O O . ASN A 1 110 ? -10.388 -5.730 -13.695 1.00 37.29 104 ASN A O 1
ATOM 795 N N . GLN A 1 111 ? -10.913 -7.673 -12.699 1.00 29.26 105 GLN A N 1
ATOM 796 C CA . GLN A 1 111 ? -11.698 -7.081 -11.619 1.00 34.52 105 GLN A CA 1
ATOM 797 C C . GLN A 1 111 ? -10.953 -7.363 -10.321 1.00 32.71 105 GLN A C 1
ATOM 798 O O . GLN A 1 111 ? -10.283 -8.391 -10.208 1.00 32.72 105 GLN A O 1
ATOM 804 N N . PRO A 1 112 ? -11.069 -6.461 -9.338 1.00 31.79 106 PRO A N 1
ATOM 805 C CA . PRO A 1 112 ? -10.382 -6.625 -8.053 1.00 28.72 106 PRO A CA 1
ATOM 806 C C . PRO A 1 112 ? -10.780 -7.927 -7.384 1.00 33.61 106 PRO A C 1
ATOM 807 O O . PRO A 1 112 ? -9.994 -8.511 -6.638 1.00 32.32 106 PRO A O 1
ATOM 811 N N . GLU A 1 113 ? -12.002 -8.370 -7.647 1.00 31.34 107 GLU A N 1
ATOM 812 C CA . GLU A 1 113 ? -12.513 -9.597 -7.050 1.00 33.26 107 GLU A CA 1
ATOM 813 C C . GLU A 1 113 ? -11.657 -10.788 -7.460 1.00 31.30 107 GLU A C 1
ATOM 814 O O . GLU A 1 113 ? -11.365 -11.655 -6.651 1.00 28.51 107 GLU A O 1
ATOM 820 N N . ALA A 1 114 ? -11.289 -10.843 -8.736 1.00 33.51 108 ALA A N 1
ATOM 821 C CA . ALA A 1 114 ? -10.510 -11.962 -9.257 1.00 36.00 108 ALA A CA 1
ATOM 822 C C . ALA A 1 114 ? -9.185 -12.054 -8.505 1.00 29.47 108 ALA A C 1
ATOM 823 O O . ALA A 1 114 ? -8.745 -13.135 -8.135 1.00 30.89 108 ALA A O 1
ATOM 825 N N . VAL A 1 115 ? -8.570 -10.902 -8.267 1.00 29.34 109 VAL A N 1
ATOM 826 C CA . VAL A 1 115 ? -7.335 -10.843 -7.507 1.00 32.82 109 VAL A CA 1
ATOM 827 C C . VAL A 1 115 ? -7.539 -11.257 -6.045 1.00 26.64 109 VAL A C 1
ATOM 828 O O . VAL A 1 115 ? -6.799 -12.081 -5.521 1.00 23.35 109 VAL A O 1
ATOM 832 N N . ALA A 1 116 ? 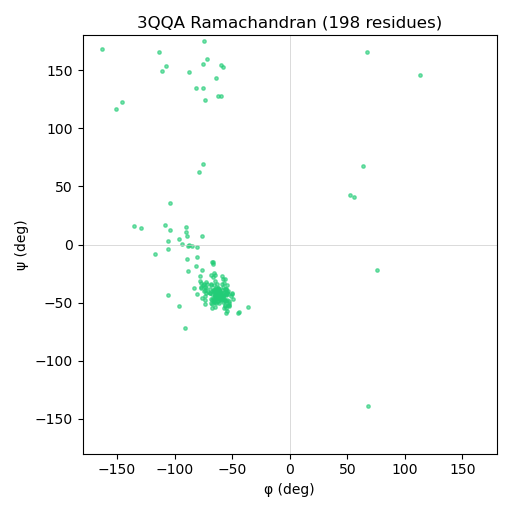-8.550 -10.706 -5.390 1.00 26.82 110 ALA A N 1
ATOM 833 C CA . ALA A 1 116 ? -8.815 -11.075 -3.998 1.00 26.96 110 ALA A CA 1
ATOM 834 C C . ALA A 1 116 ? -9.017 -12.591 -3.835 1.00 23.98 110 ALA A C 1
ATOM 835 O O . ALA A 1 116 ? -8.434 -13.214 -2.951 1.00 26.10 110 ALA A O 1
ATOM 837 N N . PHE A 1 117 ? -9.834 -13.192 -4.692 1.00 21.86 111 PHE A N 1
ATOM 838 C CA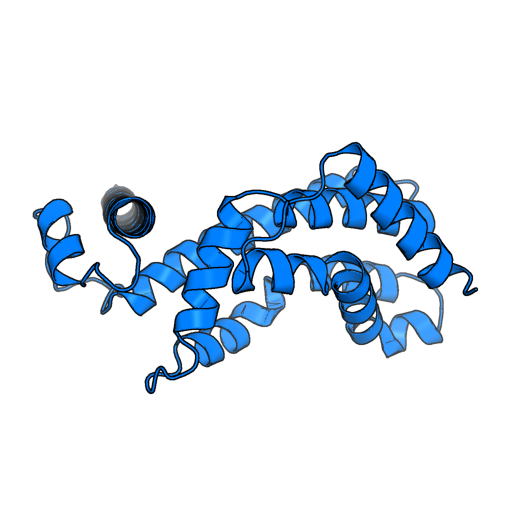 . PHE A 1 117 ? -10.020 -14.646 -4.632 1.00 26.13 111 PHE A CA 1
ATOM 839 C C . PHE A 1 117 ? -8.724 -15.385 -4.972 1.00 25.94 111 PHE A C 1
ATOM 840 O O . PHE A 1 117 ? -8.420 -16.415 -4.383 1.00 21.72 111 PHE A O 1
ATOM 848 N N . GLY A 1 118 ? -7.977 -14.852 -5.937 1.00 24.33 112 GLY A N 1
ATOM 849 C CA . GLY A 1 118 ? -6.722 -15.451 -6.336 1.00 28.86 112 GLY A CA 1
ATOM 850 C C . GLY A 1 118 ? -5.786 -15.602 -5.151 1.00 23.37 112 GLY A C 1
ATOM 851 O O . GLY A 1 118 ? -5.160 -16.644 -4.981 1.00 23.75 112 GLY A O 1
ATOM 852 N N . LYS A 1 119 ? -5.731 -14.567 -4.313 1.00 24.18 113 LYS A N 1
ATOM 853 C CA . LYS A 1 119 ? -4.826 -14.543 -3.161 1.00 26.49 113 LYS A CA 1
ATOM 854 C C . LYS A 1 119 ? -5.214 -15.577 -2.124 1.00 28.02 113 LYS A C 1
ATOM 855 O O . LYS A 1 119 ? -4.353 -16.220 -1.517 1.00 25.27 113 LYS A O 1
ATOM 861 N N . ILE A 1 120 ? -6.520 -15.725 -1.919 1.00 28.61 114 ILE A N 1
ATOM 862 C CA . ILE A 1 120 ? -7.044 -16.707 -0.986 1.00 27.78 114 ILE A CA 1
ATOM 863 C C . ILE A 1 120 ? -6.626 -18.098 -1.424 1.00 24.90 114 ILE A C 1
ATOM 864 O O . ILE A 1 120 ? -6.163 -18.904 -0.623 1.00 26.03 114 ILE A O 1
ATOM 869 N N . ILE A 1 121 ? -6.798 -18.390 -2.705 1.00 25.26 115 ILE A N 1
ATOM 870 C CA . ILE A 1 121 ? -6.429 -19.705 -3.2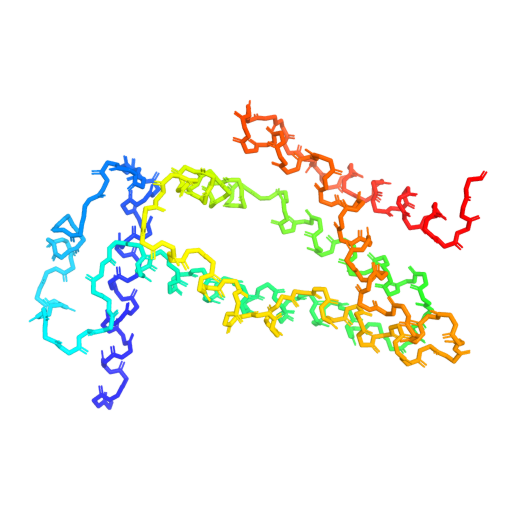16 1.00 25.04 115 ILE A CA 1
ATOM 871 C C . ILE A 1 121 ? -4.920 -19.976 -3.065 1.00 28.65 115 ILE A C 1
ATOM 872 O O . ILE A 1 121 ? -4.523 -21.022 -2.541 1.00 29.06 115 ILE A O 1
ATOM 877 N N . TYR A 1 122 ? -4.090 -19.022 -3.491 1.00 29.37 116 TYR A N 1
ATOM 878 C CA . TYR A 1 122 ? -2.628 -19.135 -3.369 1.00 29.50 116 TYR A CA 1
ATOM 879 C C . TYR A 1 122 ? -2.188 -19.391 -1.924 1.00 29.06 116 TYR A C 1
ATOM 880 O O . TYR A 1 122 ? -1.252 -20.153 -1.684 1.00 26.53 116 TYR A O 1
ATOM 889 N N . SER A 1 123 ? -2.860 -18.743 -0.971 1.00 26.78 117 SER A N 1
ATOM 890 C CA . SER A 1 123 ? -2.493 -18.847 0.443 1.00 26.45 117 SER A CA 1
ATOM 891 C C . SER A 1 123 ? -2.728 -20.254 0.999 1.00 27.08 117 SER A C 1
ATOM 892 O O . SER A 1 123 ? -2.211 -20.601 2.058 1.00 32.92 117 SER A O 1
ATOM 895 N N . GLN A 1 124 ? -3.520 -21.044 0.285 1.00 30.36 118 GLN A N 1
ATOM 896 C CA . GLN A 1 124 ? -3.873 -22.393 0.706 1.00 35.87 118 GLN A CA 1
ATOM 897 C C . GLN A 1 124 ? -2.883 -23.418 0.213 1.00 34.98 118 GLN A C 1
ATOM 898 O O . GLN A 1 124 ? -3.123 -24.609 0.327 1.00 36.72 118 GLN A O 1
ATOM 904 N N . VAL A 1 125 ? -1.784 -22.969 -0.373 1.00 29.08 119 VAL A N 1
ATOM 905 C CA . VAL A 1 125 ? -0.874 -23.901 -1.019 1.00 29.10 119 VAL A CA 1
ATOM 906 C C . VAL A 1 125 ? -0.382 -25.012 -0.053 1.00 31.52 119 VAL A C 1
ATOM 907 O O . VAL A 1 125 ? -0.131 -26.136 -0.470 1.00 32.91 119 VAL A O 1
ATOM 911 N N . TYR A 1 126 ? -0.297 -24.710 1.240 1.00 27.71 120 TYR A N 1
ATOM 912 C CA . TYR A 1 126 ? 0.183 -25.702 2.211 1.00 36.21 120 TYR A CA 1
ATOM 913 C C . TYR A 1 126 ? -0.939 -26.329 3.048 1.00 46.13 120 TYR A C 1
ATOM 914 O O . TYR A 1 126 ? -0.669 -26.989 4.055 1.00 46.09 120 TYR A O 1
ATOM 923 N N . ASP A 1 127 ? -2.190 -26.111 2.646 1.00 42.27 121 ASP A N 1
ATOM 924 C CA . ASP A 1 127 ? -3.333 -26.768 3.291 1.00 44.67 121 ASP A CA 1
ATOM 925 C C . ASP A 1 127 ? -3.220 -28.285 3.183 1.00 51.30 121 ASP A C 1
ATOM 926 O O . ASP A 1 127 ? -3.056 -28.822 2.091 1.00 55.25 121 ASP A O 1
ATOM 931 N N . LYS A 1 128 ? -3.334 -28.980 4.308 1.00 52.75 122 LYS A N 1
ATOM 932 C CA . LYS A 1 128 ? -3.275 -30.439 4.291 1.00 56.88 122 LYS A CA 1
ATOM 933 C C . LYS A 1 128 ? -4.624 -31.117 4.073 1.00 54.74 122 LYS A C 1
ATOM 934 O O . LYS A 1 128 ? -4.694 -32.338 3.998 1.00 58.44 122 LYS A O 1
ATOM 940 N N . ASP A 1 129 ? -5.690 -30.334 3.955 1.00 53.74 123 ASP A N 1
ATOM 941 C CA . ASP A 1 129 ? -7.018 -30.906 3.727 1.00 57.91 123 ASP A CA 1
ATOM 942 C C . ASP A 1 129 ? -7.377 -31.104 2.250 1.00 54.30 123 ASP A C 1
ATOM 943 O O . ASP A 1 129 ? -8.353 -31.780 1.936 1.00 55.86 123 ASP A O 1
ATOM 948 N N . ARG A 1 130 ? -6.596 -30.514 1.350 1.00 51.82 124 ARG A N 1
ATOM 949 C CA . ARG A 1 130 ? -6.812 -30.686 -0.087 1.00 52.13 124 ARG A CA 1
ATOM 950 C C . ARG A 1 130 ? -8.251 -30.379 -0.522 1.00 47.74 124 ARG A C 1
ATOM 951 O O . ARG A 1 130 ? -8.841 -31.108 -1.337 1.00 38.47 124 ARG A O 1
ATOM 959 N N . HIS A 1 131 ? -8.808 -29.304 0.026 1.00 40.28 125 HIS A N 1
ATOM 960 C CA . HIS A 1 131 ? -10.089 -28.800 -0.442 1.00 41.13 125 HIS A CA 1
ATOM 961 C C . HIS A 1 131 ? -9.972 -28.387 -1.900 1.00 36.13 125 HIS A C 1
ATOM 962 O O . HIS A 1 131 ? -10.855 -28.660 -2.718 1.00 32.14 125 HIS A O 1
ATOM 969 N N . LEU A 1 132 ? -8.858 -27.743 -2.232 1.00 34.42 126 LEU A N 1
ATOM 970 C CA . LEU A 1 132 ? -8.706 -27.169 -3.559 1.00 32.62 126 LEU A CA 1
ATOM 971 C C . LEU A 1 132 ? -8.698 -28.237 -4.636 1.00 31.39 126 LEU A C 1
ATOM 972 O O . LEU A 1 132 ? -9.411 -28.128 -5.633 1.00 30.92 126 LEU A O 1
ATOM 977 N N . ALA A 1 133 ? -7.872 -29.261 -4.445 1.00 37.57 127 ALA A N 1
ATOM 978 C CA . ALA A 1 133 ? -7.764 -30.345 -5.423 1.00 34.38 127 ALA A CA 1
ATOM 979 C C . ALA A 1 133 ? -9.121 -31.019 -5.618 1.00 36.54 127 ALA A C 1
ATOM 980 O O . ALA A 1 133 ? -9.539 -31.269 -6.753 1.00 35.70 127 ALA A O 1
ATOM 982 N N . ASN A 1 134 ? -9.811 -31.311 -4.516 1.00 35.10 128 ASN A N 1
ATOM 983 C CA . ASN A 1 134 ? -11.15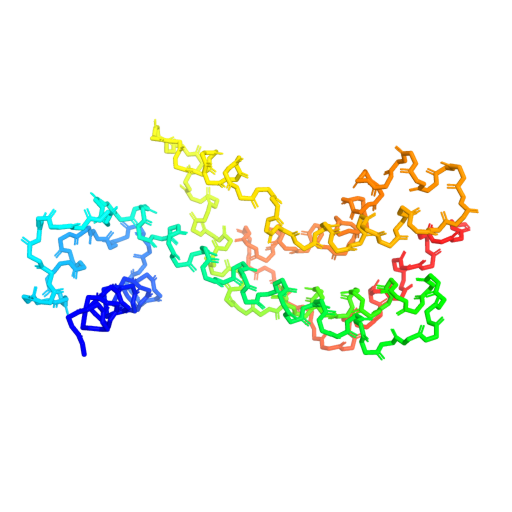4 -31.893 -4.627 1.00 42.68 128 ASN A CA 1
ATOM 984 C C . ASN A 1 134 ? -12.072 -30.973 -5.407 1.00 36.73 128 ASN A C 1
ATOM 985 O O . ASN A 1 134 ? -12.747 -31.408 -6.328 1.00 36.10 128 ASN A O 1
ATOM 990 N N . TRP A 1 135 ? -12.076 -29.690 -5.051 1.00 36.44 129 TRP A N 1
ATOM 991 C CA . TRP A 1 135 ? -12.918 -28.728 -5.751 1.00 30.41 129 TRP A CA 1
ATOM 992 C C . TRP A 1 135 ? -12.665 -28.696 -7.258 1.00 36.30 129 TRP A C 1
ATOM 993 O O . TRP A 1 135 ? -13.595 -28.813 -8.055 1.00 35.66 129 TRP A O 1
ATOM 1004 N N . ILE A 1 136 ? -11.408 -28.522 -7.652 1.00 35.45 130 ILE A N 1
ATOM 1005 C CA . ILE A 1 136 ? -11.064 -28.483 -9.073 1.00 34.76 130 ILE A CA 1
ATOM 1006 C C . ILE A 1 136 ? -11.443 -29.780 -9.783 1.00 35.95 130 ILE A C 1
ATOM 1007 O O . ILE A 1 136 ? -11.959 -29.758 -10.893 1.00 41.42 130 ILE A O 1
ATOM 1012 N N . GLU A 1 137 ? -11.191 -30.917 -9.143 1.00 40.49 131 GLU A N 1
ATOM 1013 C CA . GLU A 1 137 ? -11.541 -32.204 -9.749 1.00 41.70 131 GLU A CA 1
ATOM 1014 C C . GLU A 1 137 ? -13.051 -32.459 -9.855 1.00 45.52 131 GLU A C 1
ATOM 1015 O O . GLU A 1 137 ? -13.495 -33.208 -10.724 1.00 51.65 131 GLU A O 1
ATOM 1021 N N . ASN A 1 138 ? -13.836 -31.839 -8.978 1.00 42.18 132 ASN A N 1
ATOM 1022 C CA . ASN A 1 138 ? -15.281 -32.058 -8.975 1.00 42.63 132 ASN A CA 1
ATOM 1023 C C . ASN A 1 138 ? -16.035 -31.031 -9.799 1.00 43.54 132 ASN A C 1
ATOM 1024 O O . ASN A 1 138 ? -17.264 -31.065 -9.865 1.00 51.46 132 ASN A O 1
ATOM 1029 N N . ASN A 1 139 ? -15.310 -30.102 -10.414 1.00 44.22 133 ASN A N 1
ATOM 1030 C CA . ASN A 1 139 ? -15.963 -28.981 -11.068 1.00 42.03 133 ASN A CA 1
ATOM 1031 C C . ASN A 1 139 ? -15.372 -28.695 -12.435 1.00 46.88 133 ASN A C 1
ATOM 1032 O O . ASN A 1 139 ? -15.612 -27.637 -13.011 1.00 49.56 133 ASN A O 1
ATOM 1037 N N . GLN A 1 140 ? -14.635 -29.644 -12.957 1.00 47.12 134 GLN A N 1
ATOM 1038 C CA . GLN A 1 140 ? -14.025 -29.488 -14.243 1.00 55.19 134 GLN A CA 1
ATOM 1039 C C . GLN A 1 140 ? -15.019 -29.023 -15.293 1.00 53.84 134 GLN A C 1
ATOM 1040 O O . GLN A 1 140 ? -14.727 -28.170 -16.059 1.00 51.82 134 GLN A O 1
ATOM 1046 N N . GLN A 1 141 ? -16.205 -29.587 -15.299 1.00 53.11 135 GLN A N 1
ATOM 1047 C CA . GLN A 1 141 ? -17.213 -29.271 -16.303 1.00 54.92 135 GLN A CA 1
ATOM 1048 C C . GLN A 1 141 ? -17.732 -27.837 -16.205 1.00 56.73 135 GLN A C 1
ATOM 1049 O O . GLN A 1 141 ? -18.362 -27.337 -17.134 1.00 61.83 135 GLN A O 1
ATOM 1055 N N . ASN A 1 142 ? -17.466 -27.174 -15.086 1.00 52.60 136 ASN A N 1
ATOM 1056 C CA . ASN A 1 142 ? -17.968 -25.822 -14.882 1.00 51.20 136 ASN A CA 1
ATOM 1057 C C . ASN A 1 142 ? -16.983 -24.715 -15.222 1.00 53.09 136 ASN A C 1
ATOM 1058 O O . ASN A 1 142 ? -17.272 -23.543 -15.003 1.00 50.60 136 ASN A O 1
ATOM 1063 N N . PHE A 1 143 ? -15.819 -25.076 -15.748 1.00 47.33 137 PHE A N 1
ATOM 1064 C CA . PHE A 1 143 ? -14.856 -24.058 -16.133 1.00 45.68 137 PHE A CA 1
ATOM 1065 C C . PHE A 1 143 ? -15.103 -23.589 -17.552 1.00 44.84 137 PHE A C 1
ATOM 1066 O O . PHE A 1 143 ? -15.540 -24.358 -18.403 1.00 43.88 137 PHE A O 1
ATOM 1074 N N . SER A 1 144 ? -14.795 -22.322 -17.794 1.00 42.60 138 SER A N 1
ATOM 1075 C CA . SER A 1 144 ? -15.148 -21.656 -19.038 1.00 44.17 138 SER A CA 1
ATOM 1076 C C . SER A 1 144 ? -14.457 -22.233 -20.268 1.00 43.60 138 SER A C 1
ATOM 1077 O O . SER A 1 144 ? -14.973 -22.118 -21.378 1.00 44.97 138 SER A O 1
ATOM 1080 N N . TYR A 1 145 ? -13.290 -22.838 -20.085 1.00 40.99 139 TYR A N 1
ATOM 1081 C CA . TYR A 1 145 ? -12.550 -23.369 -21.228 1.00 40.28 139 TYR A CA 1
ATOM 1082 C C . TYR A 1 145 ? -13.374 -24.411 -22.002 1.00 41.28 139 TYR A C 1
ATOM 1083 O O . TYR A 1 145 ? -13.167 -24.612 -23.194 1.00 41.64 139 TYR A O 1
ATOM 1092 N N . ASN A 1 146 ? -14.295 -25.069 -21.307 1.00 37.66 140 ASN A N 1
ATOM 1093 C CA . ASN A 1 146 ? -15.234 -26.001 -21.921 1.00 43.20 140 ASN A CA 1
ATOM 1094 C C . ASN A 1 146 ? -16.034 -25.353 -23.036 1.00 46.14 140 ASN A C 1
ATOM 1095 O O . ASN A 1 146 ? -16.312 -25.990 -24.053 1.00 50.53 140 ASN A O 1
ATOM 1100 N N . ILE A 1 147 ? -16.411 -24.090 -22.842 1.00 47.29 141 ILE A N 1
ATOM 1101 C CA . ILE A 1 147 ? -17.144 -23.354 -23.871 1.00 43.87 141 ILE A CA 1
ATOM 1102 C C . ILE A 1 147 ? -16.350 -23.347 -25.178 1.00 46.71 141 ILE A C 1
ATOM 1103 O O . ILE A 1 147 ? -16.871 -23.731 -26.226 1.00 45.10 141 ILE A O 1
ATOM 1108 N N . LEU A 1 148 ? -15.083 -22.936 -25.108 1.00 44.25 142 LEU A N 1
ATOM 1109 C CA . LEU A 1 148 ? -14.215 -22.921 -26.283 1.00 44.40 142 LEU A CA 1
ATOM 1110 C C . LEU A 1 148 ? -14.003 -24.316 -26.846 1.00 48.41 142 LEU A C 1
ATOM 1111 O O . LEU A 1 148 ? -13.959 -24.509 -28.059 1.00 45.12 142 LEU A O 1
ATOM 1116 N N . MET A 1 149 ? -13.831 -25.278 -25.949 1.00 49.28 143 MET A N 1
ATOM 1117 C CA . MET A 1 149 ? -13.620 -26.668 -26.327 1.00 49.08 143 MET A CA 1
ATOM 1118 C C . MET A 1 149 ? -14.741 -27.154 -27.243 1.00 51.06 143 MET A C 1
ATOM 1119 O O . MET A 1 149 ? -14.489 -27.853 -28.222 1.00 49.18 143 MET A O 1
ATOM 1124 N N . GLY A 1 150 ? -15.975 -26.765 -26.926 1.00 48.05 144 GLY A N 1
ATOM 1125 C CA . GLY A 1 150 ? -17.132 -27.141 -27.719 1.00 50.92 144 GLY A CA 1
ATOM 1126 C C . GLY A 1 150 ? -17.120 -26.589 -29.135 1.00 56.10 144 GLY A C 1
ATOM 1127 O O . GLY A 1 150 ? -17.476 -27.286 -30.088 1.00 56.37 144 GLY A O 1
ATOM 1128 N N . PHE A 1 151 ? -16.715 -25.330 -29.279 1.00 50.45 145 PHE A N 1
ATOM 1129 C CA . PHE A 1 151 ? -16.565 -24.730 -30.600 1.00 50.88 145 PHE A CA 1
ATOM 1130 C C . PHE A 1 151 ? -15.496 -25.419 -31.437 1.00 53.68 145 PHE A C 1
ATOM 1131 O O . PHE A 1 151 ? -15.713 -25.698 -32.612 1.00 56.55 145 PHE A O 1
ATOM 1139 N N . PHE A 1 152 ? -14.341 -25.680 -30.831 1.00 52.16 146 PHE A N 1
ATOM 1140 C CA . PHE A 1 152 ? -13.242 -26.322 -31.539 1.00 50.06 146 PHE A CA 1
ATOM 1141 C C . PHE A 1 152 ? -13.691 -27.657 -32.130 1.00 57.97 146 PHE A C 1
ATOM 1142 O O . PHE A 1 152 ? -13.333 -28.003 -33.258 1.00 58.51 146 PHE A O 1
ATOM 1150 N N . LYS A 1 153 ? -14.474 -28.403 -31.357 1.00 55.85 147 LYS A N 1
ATOM 1151 C CA . LYS A 1 153 ? -15.053 -29.659 -31.823 1.00 58.26 147 LYS A CA 1
ATOM 1152 C C . LYS A 1 153 ? -15.905 -29.441 -33.074 1.00 62.45 147 LYS A C 1
ATOM 1153 O O . LYS A 1 153 ? -15.804 -30.188 -34.043 1.00 65.64 147 LYS A O 1
ATOM 1159 N N . GLN A 1 154 ? -16.742 -28.409 -33.046 1.00 62.27 148 GLN A N 1
ATOM 1160 C CA . GLN A 1 154 ? -17.648 -28.122 -34.154 1.00 61.70 148 GLN A CA 1
ATOM 1161 C C . GLN A 1 154 ? -16.906 -27.720 -35.416 1.00 63.76 148 GLN A C 1
ATOM 1162 O O . GLN A 1 154 ? -17.423 -27.866 -36.520 1.00 66.51 148 GLN A O 1
ATOM 1168 N N . GLN A 1 155 ? -15.693 -27.208 -35.256 1.00 66.41 149 GLN A N 1
ATOM 1169 C CA . GLN A 1 155 ? -14.906 -26.818 -36.416 1.00 67.46 149 GLN A CA 1
ATOM 1170 C C . GLN A 1 155 ? -14.634 -28.052 -37.257 1.00 70.50 149 GLN A C 1
ATOM 1171 O O . GLN A 1 155 ? -14.164 -29.068 -36.743 1.00 71.81 149 GLN A O 1
ATOM 1177 N N . ASN A 1 156 ? -14.946 -27.974 -38.544 1.00 71.00 150 ASN A N 1
ATOM 1178 C CA . ASN A 1 156 ? -14.673 -29.089 -39.436 1.00 72.05 150 ASN A CA 1
ATOM 1179 C C . ASN A 1 156 ? -13.179 -29.152 -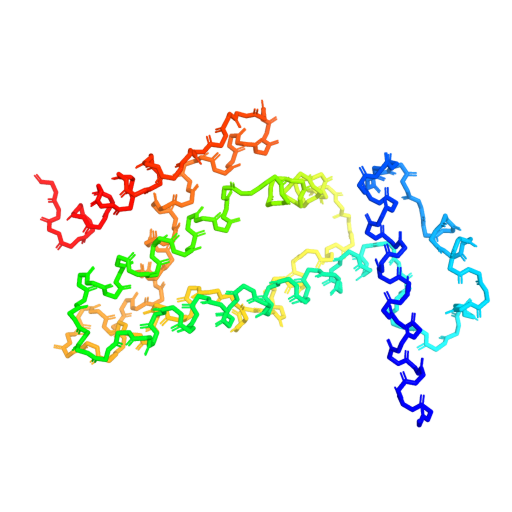39.743 1.00 72.77 150 ASN A C 1
ATOM 1180 O O . ASN A 1 156 ? -12.741 -28.873 -40.862 1.00 68.69 150 ASN A O 1
ATOM 1185 N N . ASN A 1 157 ? -12.406 -29.512 -38.722 1.00 68.64 151 ASN A N 1
ATOM 1186 C CA . ASN A 1 157 ? -10.952 -29.542 -38.804 1.00 64.29 151 ASN A CA 1
ATOM 1187 C C . ASN A 1 157 ? -10.415 -30.678 -37.950 1.00 64.17 151 ASN A C 1
ATOM 1188 O O . ASN A 1 157 ? -10.683 -30.744 -36.750 1.00 63.57 151 ASN A O 1
ATOM 1193 N N . SER A 1 158 ? -9.670 -31.581 -38.579 1.00 65.32 152 SER A N 1
ATOM 1194 C CA . SER A 1 158 ? -9.103 -32.730 -37.882 1.00 66.49 152 SER A CA 1
ATOM 1195 C C . SER A 1 158 ? -8.303 -32.292 -36.655 1.00 56.88 152 SER A C 1
ATOM 1196 O O . SER A 1 158 ? -8.518 -32.781 -35.548 1.00 55.54 152 SER A O 1
ATOM 1199 N N . TYR A 1 159 ? -7.384 -31.359 -36.878 1.00 55.91 153 TYR A N 1
ATOM 1200 C CA . TYR A 1 159 ? -6.493 -30.841 -35.842 1.00 62.03 153 TYR A CA 1
ATOM 1201 C C . TYR A 1 159 ? -7.230 -30.198 -34.664 1.00 59.06 153 TYR A C 1
ATOM 1202 O O . TYR A 1 159 ? -6.856 -30.406 -33.508 1.00 56.83 153 TYR A O 1
ATOM 1211 N N . MET A 1 160 ? -8.284 -29.437 -34.960 1.00 59.04 154 MET A N 1
ATOM 1212 C CA . MET A 1 160 ? -8.997 -28.667 -33.939 1.00 55.09 154 MET A CA 1
ATOM 1213 C C . MET A 1 160 ? -9.935 -29.512 -33.081 1.00 55.43 15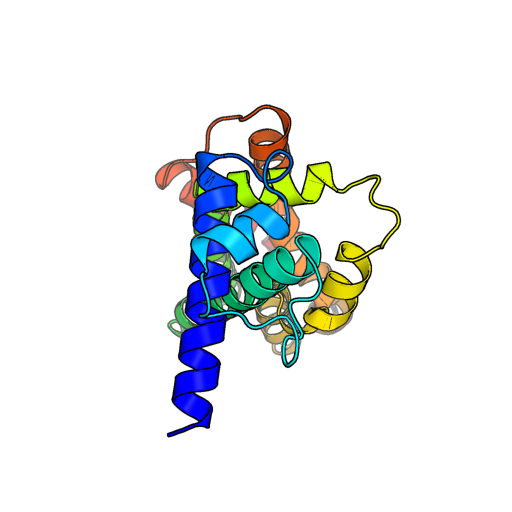4 MET A C 1
ATOM 1214 O O . MET A 1 160 ? -10.163 -29.204 -31.910 1.00 50.88 154 MET A O 1
ATOM 1219 N N . LYS A 1 161 ? -10.493 -30.565 -33.669 1.00 58.51 155 LYS A N 1
ATOM 1220 C CA . LYS A 1 161 ? -11.383 -31.462 -32.937 1.00 58.47 155 LYS A CA 1
ATOM 1221 C C . LYS A 1 161 ? -10.583 -32.317 -31.957 1.00 53.72 155 LYS A C 1
ATOM 1222 O O . LYS A 1 161 ? -11.000 -32.530 -30.818 1.00 53.86 155 LYS A O 1
ATOM 1228 N N . LYS A 1 162 ? -9.429 -32.796 -32.412 1.00 49.39 156 LYS A N 1
ATOM 1229 C CA . LYS A 1 162 ? -8.631 -33.753 -31.650 1.00 55.08 156 LYS A CA 1
ATOM 1230 C C . LYS A 1 162 ? -7.836 -33.107 -30.517 1.00 50.95 156 LYS A C 1
ATOM 1231 O O . LYS A 1 162 ? -7.522 -33.752 -29.519 1.00 47.91 156 LYS A O 1
ATOM 1237 N N . ASN A 1 163 ? -7.510 -31.833 -30.680 1.00 48.26 157 ASN A N 1
ATOM 1238 C CA . ASN A 1 163 ? -6.744 -31.112 -29.677 1.00 47.75 157 ASN A CA 1
ATOM 1239 C C . ASN A 1 163 ? -7.608 -30.129 -28.887 1.00 46.09 157 ASN A C 1
ATOM 1240 O O . ASN A 1 163 ? -7.117 -29.412 -28.023 1.00 47.04 157 ASN A O 1
ATOM 1245 N N . ALA A 1 164 ? -8.902 -30.138 -29.184 1.00 44.58 158 ALA A N 1
ATOM 1246 C CA . ALA A 1 164 ? -9.871 -29.163 -28.680 1.00 43.79 158 ALA A CA 1
ATOM 1247 C C . ALA A 1 164 ? -9.656 -28.668 -27.243 1.00 45.26 158 ALA A C 1
ATOM 1248 O O . ALA A 1 164 ? -9.614 -27.462 -27.000 1.00 43.81 158 ALA A O 1
ATOM 1250 N N . GLU A 1 165 ? -9.549 -29.595 -26.295 1.00 37.86 159 GLU A N 1
ATOM 1251 C CA . GLU A 1 165 ? -9.359 -29.229 -24.902 1.00 44.58 159 GLU A CA 1
ATOM 1252 C C . GLU A 1 165 ? -8.040 -28.469 -24.734 1.00 43.57 159 GLU A C 1
ATOM 1253 O O . GLU A 1 165 ? -8.007 -27.387 -24.141 1.00 40.88 159 GLU A O 1
ATOM 1259 N N . LYS A 1 166 ? -6.965 -29.016 -25.289 1.00 40.83 160 LYS A N 1
ATOM 1260 C CA . LYS A 1 166 ? -5.653 -28.412 -25.119 1.00 42.39 160 LYS A CA 1
ATOM 1261 C C . LYS A 1 166 ? -5.563 -27.037 -25.782 1.00 42.76 160 LYS A C 1
ATOM 1262 O O . LYS A 1 166 ? -4.833 -26.159 -25.310 1.00 37.80 160 LYS A O 1
ATOM 1268 N N . LEU A 1 167 ? -6.308 -26.850 -26.868 1.00 39.65 161 LEU A N 1
ATOM 1269 C CA . LEU A 1 167 ? -6.344 -25.551 -27.534 1.00 40.58 161 LEU A CA 1
ATOM 1270 C C . LEU A 1 167 ? -7.158 -24.562 -26.704 1.00 34.98 161 LEU A C 1
ATOM 1271 O O . LEU A 1 167 ? -6.810 -23.392 -26.607 1.00 33.84 161 LEU A O 1
ATOM 1276 N N . ALA A 1 168 ? -8.248 -25.048 -26.124 1.00 32.86 162 ALA A N 1
ATOM 1277 C CA . ALA A 1 168 ? -9.075 -24.244 -25.244 1.00 35.82 162 ALA A CA 1
ATOM 1278 C C . ALA A 1 168 ? -8.200 -23.728 -24.113 1.00 36.96 162 ALA A C 1
ATOM 1279 O O . ALA A 1 168 ? -8.226 -22.540 -23.771 1.00 33.19 162 ALA A O 1
ATOM 1281 N N . VAL A 1 169 ? -7.422 -24.640 -23.538 1.00 36.43 163 VAL A N 1
ATOM 1282 C CA . VAL A 1 169 ? -6.625 -24.319 -22.367 1.00 36.58 163 VAL A CA 1
ATOM 1283 C C . VAL A 1 169 ? -5.453 -23.443 -22.753 1.00 32.11 163 VAL A C 1
ATOM 1284 O O . VAL A 1 169 ? -5.029 -22.588 -21.984 1.00 31.44 163 VAL A O 1
ATOM 1288 N N . LEU A 1 170 ? -4.944 -23.645 -23.959 1.00 34.44 164 LEU A N 1
ATOM 1289 C CA . LEU A 1 170 ? -3.858 -22.826 -24.456 1.00 32.66 164 LEU A CA 1
ATOM 1290 C C . LEU A 1 170 ? -4.316 -21.370 -24.620 1.00 30.15 164 LEU A C 1
ATOM 1291 O O . LEU A 1 170 ? -3.598 -20.434 -24.272 1.00 28.23 164 LEU A O 1
ATOM 1296 N N . PHE A 1 171 ? -5.522 -21.193 -25.139 1.00 32.29 165 PHE A N 1
ATOM 1297 C CA . PHE A 1 171 ? -6.034 -19.863 -25.437 1.00 31.65 165 PHE A CA 1
ATOM 1298 C C . PHE A 1 171 ? -6.305 -19.061 -24.161 1.00 29.34 165 PHE A C 1
ATOM 1299 O O . PHE A 1 171 ? -5.884 -17.917 -24.049 1.00 27.18 165 PHE A O 1
ATOM 1307 N N . CYS A 1 172 ? -7.033 -19.667 -23.228 1.00 27.19 166 CYS A N 1
ATOM 1308 C CA . CYS A 1 172 ? -7.301 -19.076 -21.919 1.00 31.66 166 CYS A CA 1
ATOM 1309 C C . CYS A 1 172 ? -6.018 -18.669 -21.200 1.00 31.65 166 CYS A C 1
ATOM 1310 O O . CYS A 1 172 ? -5.959 -17.614 -20.571 1.00 34.06 166 CYS A O 1
ATOM 1313 N N . THR A 1 173 ? -4.992 -19.506 -21.306 1.00 26.60 167 THR A N 1
ATOM 1314 C CA . THR A 1 173 ? -3.703 -19.241 -20.671 1.00 25.27 167 THR A CA 1
ATOM 1315 C C . THR A 1 173 ? -2.991 -18.010 -21.265 1.00 24.68 167 THR A C 1
ATOM 1316 O O . THR A 1 173 ? -2.537 -17.120 -20.537 1.00 27.13 167 THR A O 1
ATOM 1320 N N . MET A 1 174 ? -2.894 -17.970 -22.589 1.00 25.76 168 MET A N 1
ATOM 1321 C CA . MET A 1 174 ? -2.304 -16.839 -23.293 1.00 29.22 168 MET A CA 1
ATOM 1322 C C . MET A 1 174 ? -2.963 -15.514 -22.906 1.00 28.15 168 MET A C 1
ATOM 1323 O O . MET A 1 174 ? -2.302 -14.484 -22.853 1.00 28.70 168 MET A O 1
ATOM 1328 N N . LEU A 1 175 ? -4.255 -15.551 -22.643 1.00 25.64 169 LEU A N 1
ATOM 1329 C CA . LEU A 1 175 ? -5.047 -14.425 -22.166 1.00 31.37 169 LEU A CA 1
ATOM 1330 C C . LEU A 1 175 ? -4.817 -14.044 -20.703 1.00 32.81 169 LEU A C 1
ATOM 1331 O O . LEU A 1 175 ? -4.580 -12.914 -20.414 1.00 34.75 169 LEU A O 1
ATOM 1336 N N . LYS A 1 176 ? -4.902 -15.019 -19.810 1.00 29.70 170 LYS A N 1
ATOM 1337 C CA . LYS A 1 176 ? -4.826 -14.881 -18.368 1.00 29.12 170 LYS A CA 1
ATOM 1338 C C . LYS A 1 176 ? -3.418 -14.596 -17.860 1.00 28.40 170 LYS A C 1
ATOM 1339 O O . LYS A 1 176 ? -3.255 -13.750 -17.072 1.00 31.55 170 LYS A O 1
ATOM 1345 N N . GLU A 1 177 ? -2.416 -15.323 -18.303 1.00 26.26 171 GLU A N 1
ATOM 1346 C CA . GLU A 1 177 ? -1.079 -15.302 -17.707 1.00 31.20 171 GLU A CA 1
ATOM 1347 C C . GLU A 1 177 ? 0.006 -14.610 -18.508 1.00 27.00 171 GLU A C 1
ATOM 1348 O O . GLU A 1 177 ? -0.080 -14.554 -19.674 1.00 30.91 171 GLU A O 1
ATOM 1354 N N . PRO A 1 178 ? 1.040 -14.084 -17.871 1.00 30.71 172 PRO A N 1
ATOM 1355 C CA . PRO A 1 178 ? 1.265 -14.177 -16.431 1.00 25.57 172 PRO A CA 1
ATOM 1356 C C . PRO A 1 178 ? 0.629 -13.019 -15.676 1.00 27.03 172 PRO A C 1
ATOM 1357 O O . PRO A 1 178 ? 0.975 -12.809 -14.509 1.00 23.65 172 PRO A O 1
ATOM 1361 N N . TYR A 1 179 ? -0.263 -12.282 -16.334 1.00 26.57 173 TYR A N 1
ATOM 1362 C CA . TYR A 1 179 ? -0.850 -11.073 -15.755 1.00 26.12 173 TYR A CA 1
ATOM 1363 C C . TYR A 1 179 ? -1.585 -11.325 -14.431 1.00 24.78 173 TYR A C 1
ATOM 1364 O O . TYR A 1 179 ? -1.325 -10.648 -13.438 1.00 23.38 173 TYR A O 1
ATOM 1373 N N . HIS A 1 180 ? -2.466 -12.320 -14.404 1.00 26.85 174 HIS A N 1
ATOM 1374 C CA . HIS A 1 180 ? -3.181 -12.679 -13.181 1.00 23.55 174 HIS A CA 1
ATOM 1375 C C . HIS A 1 180 ? -2.212 -13.057 -12.043 1.00 23.51 174 HIS A C 1
ATOM 1376 O O . HIS A 1 180 ? -2.363 -12.636 -10.903 1.00 25.41 174 HIS A O 1
ATOM 1383 N N . HIS A 1 181 ? -1.213 -13.863 -12.375 1.00 22.87 175 HIS A N 1
ATOM 1384 C CA . HIS A 1 181 ? -0.210 -14.296 -11.423 1.00 25.00 175 HIS A CA 1
ATOM 1385 C C . HIS A 1 181 ? 0.448 -13.102 -10.721 1.00 25.20 175 HIS A C 1
ATOM 1386 O O . HIS A 1 181 ? 0.682 -13.120 -9.494 1.00 20.55 175 HIS A O 1
ATOM 1393 N N . LEU A 1 182 ? 0.749 -12.071 -11.510 1.00 23.85 176 LEU A N 1
ATOM 1394 C CA . LEU A 1 182 ? 1.385 -10.875 -10.971 1.00 23.69 176 LEU A CA 1
ATOM 1395 C C . LEU A 1 182 ? 0.386 -9.981 -10.212 1.00 23.52 176 LEU A C 1
ATOM 1396 O O . LEU A 1 182 ? 0.747 -9.400 -9.191 1.00 26.69 176 LEU A O 1
ATOM 1401 N N . ASN A 1 183 ? -0.858 -9.876 -10.690 1.00 21.87 177 ASN A N 1
ATOM 1402 C CA . ASN A 1 183 ? -1.899 -9.205 -9.911 1.00 25.85 177 ASN A CA 1
ATOM 1403 C C . ASN A 1 183 ? -1.932 -9.838 -8.528 1.00 22.68 177 ASN A C 1
ATOM 1404 O O . ASN A 1 183 ? -1.866 -9.151 -7.509 1.00 26.10 177 ASN A O 1
ATOM 1409 N N . VAL A 1 184 ? -1.993 -11.163 -8.499 1.00 22.02 178 VAL A N 1
ATOM 1410 C CA . VAL A 1 184 ? -2.128 -11.875 -7.241 1.00 21.24 178 VAL A CA 1
ATOM 1411 C C . VAL A 1 184 ? -0.879 -11.769 -6.342 1.00 29.05 178 VAL A C 1
ATOM 1412 O O . VAL A 1 184 ? -0.991 -11.456 -5.160 1.00 24.19 178 VAL A O 1
ATOM 1416 N N . LEU A 1 185 ? 0.302 -12.062 -6.880 1.00 25.12 179 LEU A N 1
ATOM 1417 C CA . LEU A 1 185 ? 1.495 -12.185 -6.035 1.00 28.46 179 LEU A CA 1
ATOM 1418 C C . LEU A 1 185 ? 2.065 -10.864 -5.523 1.00 29.14 179 LEU A C 1
ATOM 1419 O O . LEU A 1 185 ? 2.519 -10.794 -4.390 1.00 33.45 179 LEU A O 1
ATOM 1424 N N . ILE A 1 186 ? 2.075 -9.836 -6.371 1.00 28.86 180 ILE A N 1
ATOM 1425 C CA . ILE A 1 186 ? 2.678 -8.563 -6.011 1.00 28.26 180 ILE A CA 1
ATOM 1426 C C . ILE A 1 186 ? 1.735 -7.407 -6.282 1.00 32.42 180 ILE A C 1
ATOM 1427 O O . ILE A 1 186 ? 2.144 -6.257 -6.279 1.00 34.46 180 ILE A O 1
ATOM 1432 N N . ASN A 1 187 ? 0.468 -7.726 -6.510 1.00 29.82 181 ASN A N 1
ATOM 1433 C CA . ASN A 1 187 ? -0.560 -6.715 -6.726 1.00 31.74 181 ASN A CA 1
ATOM 1434 C C . ASN A 1 187 ? -0.232 -5.749 -7.862 1.00 31.89 181 ASN A C 1
ATOM 1435 O O . ASN A 1 187 ? -0.454 -4.542 -7.746 1.00 30.56 181 ASN A O 1
ATOM 1440 N N . ALA A 1 188 ? 0.305 -6.292 -8.954 1.00 30.24 182 ALA A N 1
ATOM 1441 C CA . ALA A 1 188 ? 0.487 -5.530 -10.177 1.00 28.74 182 ALA A CA 1
ATOM 1442 C C . ALA A 1 188 ? -0.847 -4.969 -10.665 1.00 30.18 182 ALA A C 1
ATOM 1443 O O . ALA A 1 188 ? -1.911 -5.523 -10.389 1.00 28.39 182 ALA A O 1
ATOM 1445 N N . PRO A 1 189 ? -0.790 -3.848 -11.384 1.00 36.46 183 PRO A N 1
ATOM 1446 C CA . PRO A 1 189 ? -1.991 -3.162 -11.858 1.00 34.08 183 PRO A CA 1
ATOM 1447 C C . PRO A 1 189 ? -2.807 -4.000 -12.846 1.00 32.41 183 PRO A C 1
ATOM 1448 O O . PRO A 1 189 ? -2.243 -4.734 -13.658 1.00 30.68 183 PRO A O 1
ATOM 1452 N N . LEU A 1 190 ? -4.129 -3.881 -12.760 1.00 32.94 184 LEU A N 1
ATOM 1453 C CA . LEU A 1 190 ? -5.036 -4.520 -13.701 1.00 32.15 184 LEU A CA 1
ATOM 1454 C C . LEU A 1 190 ? -4.962 -3.823 -15.041 1.00 35.33 184 LEU A C 1
ATOM 1455 O O . LEU A 1 190 ? -4.536 -2.684 -15.131 1.00 37.55 184 LEU A O 1
ATOM 1460 N N . LYS A 1 191 ? -5.383 -4.514 -16.087 1.00 32.86 185 LYS A N 1
ATOM 1461 C CA . LYS A 1 191 ? -5.495 -3.888 -17.389 1.00 38.05 185 LYS A CA 1
ATOM 1462 C C . LYS A 1 191 ? -6.811 -3.110 -17.447 1.00 39.57 185 LYS A C 1
ATOM 1463 O O . LYS A 1 191 ? -7.846 -3.613 -17.019 1.00 38.82 185 LYS A O 1
ATOM 1469 N N . ASN A 1 192 ? -6.771 -1.880 -17.957 1.00 42.32 186 ASN A N 1
ATOM 1470 C CA . ASN A 1 192 ? -8.003 -1.151 -18.263 1.00 46.94 186 ASN A CA 1
ATOM 1471 C C . ASN A 1 192 ? -8.646 -1.731 -19.522 1.00 44.69 186 ASN A C 1
ATOM 1472 O O . ASN A 1 192 ? -8.071 -2.613 -20.166 1.00 43.59 186 ASN A O 1
ATOM 1477 N N . LYS A 1 193 ? -9.830 -1.242 -19.875 1.00 44.56 187 LYS A N 1
ATOM 1478 C CA . LYS A 1 193 ? -10.576 -1.796 -21.010 1.00 42.42 187 LYS A CA 1
ATOM 1479 C C . LYS A 1 193 ? -9.813 -1.813 -22.328 1.00 39.18 187 LYS A C 1
ATOM 1480 O O . LYS A 1 193 ? -9.928 -2.756 -23.104 1.00 44.31 187 LYS A O 1
ATOM 1486 N N . LYS A 1 194 ? -9.040 -0.767 -22.584 1.00 39.47 188 LYS A N 1
ATOM 1487 C CA . LYS A 1 194 ? -8.318 -0.630 -23.849 1.00 40.01 188 LYS A CA 1
ATOM 1488 C C . LYS A 1 194 ? -7.213 -1.670 -23.988 1.00 38.66 188 LYS A C 1
ATOM 1489 O O . LYS A 1 194 ? -7.052 -2.293 -25.041 1.00 39.97 188 LYS A O 1
ATOM 1495 N N . GLU A 1 195 ? -6.439 -1.819 -22.918 1.00 41.50 189 GLU A N 1
ATOM 1496 C CA . GLU A 1 195 ? -5.372 -2.811 -22.837 1.00 43.00 189 GLU A CA 1
ATOM 1497 C C . GLU A 1 195 ? -5.933 -4.231 -22.957 1.00 35.38 189 GLU A C 1
ATOM 1498 O O . GLU A 1 195 ? -5.340 -5.083 -23.606 1.00 43.27 189 GLU A O 1
ATOM 1504 N N . GLN A 1 196 ? -7.082 -4.471 -22.338 1.00 31.37 190 GLN A N 1
ATOM 1505 C CA . GLN A 1 196 ? -7.782 -5.737 -22.499 1.00 37.77 190 GLN A CA 1
ATOM 1506 C C . GLN A 1 196 ? -8.026 -6.051 -23.970 1.00 42.59 190 GLN A C 1
ATOM 1507 O O . GLN A 1 196 ? -7.625 -7.107 -24.478 1.00 36.81 190 GLN A O 1
ATOM 1513 N N . LYS A 1 197 ? -8.709 -5.122 -24.633 1.00 41.25 191 LYS A N 1
ATOM 1514 C CA . LYS A 1 197 ? -9.006 -5.223 -26.048 1.00 40.83 191 LYS A CA 1
ATOM 1515 C C . LYS A 1 197 ? -7.730 -5.475 -26.846 1.00 32.06 191 LYS A C 1
ATOM 1516 O O . LYS A 1 197 ? -7.673 -6.373 -27.684 1.00 40.30 191 LYS A O 1
ATOM 1522 N N . GLU A 1 198 ? -6.702 -4.684 -26.582 1.00 35.49 192 GLU A N 1
ATOM 1523 C CA . GLU A 1 198 ? -5.435 -4.831 -27.289 1.00 40.89 192 GLU A CA 1
ATOM 1524 C C . GLU A 1 198 ? -4.829 -6.220 -27.094 1.00 37.93 192 GLU A C 1
ATOM 1525 O O . GLU A 1 198 ? -4.331 -6.832 -28.042 1.00 36.80 192 GLU A O 1
ATOM 1531 N N . HIS A 1 199 ? -4.845 -6.702 -25.855 1.00 33.68 193 HIS A N 1
ATOM 1532 C CA . HIS A 1 199 ? -4.227 -7.991 -25.552 1.00 38.49 193 HIS A CA 1
ATOM 1533 C C . HIS A 1 199 ? -4.985 -9.138 -26.210 1.00 36.22 193 HIS A C 1
ATOM 1534 O O . HIS A 1 199 ? -4.382 -10.062 -26.758 1.00 34.96 193 HIS A O 1
ATOM 1541 N N . VAL A 1 200 ? -6.308 -9.082 -26.152 1.00 31.52 194 VAL A N 1
ATOM 1542 C CA . VAL A 1 200 ? -7.104 -10.126 -26.764 1.00 34.75 194 VAL A CA 1
ATOM 1543 C C . VAL A 1 200 ? -6.796 -10.203 -28.260 1.00 42.51 194 VAL A C 1
ATOM 1544 O O . VAL A 1 200 ? -6.568 -11.291 -28.806 1.00 39.75 194 VAL A O 1
ATOM 1548 N N . GLU A 1 201 ? -6.773 -9.049 -28.920 1.00 38.60 195 GLU A N 1
ATOM 1549 C CA . GLU A 1 201 ? -6.524 -9.026 -30.356 1.00 41.12 195 GLU A CA 1
ATOM 1550 C C . GLU A 1 201 ? -5.120 -9.513 -30.638 1.00 37.13 195 GLU A C 1
ATOM 1551 O O . GLU A 1 201 ? -4.905 -10.317 -31.532 1.00 39.14 195 GLU A O 1
ATOM 1557 N N . PHE A 1 202 ? -4.165 -9.026 -29.861 1.00 37.35 196 PHE A N 1
ATOM 1558 C CA . PHE A 1 202 ? -2.791 -9.470 -30.008 1.00 38.40 196 PHE A CA 1
ATOM 1559 C C . PHE A 1 202 ? -2.731 -10.991 -29.950 1.00 38.65 196 PHE A C 1
ATOM 1560 O O . PHE A 1 202 ? -2.185 -11.634 -30.832 1.00 38.50 196 PHE A O 1
ATOM 1568 N N . VAL A 1 203 ? -3.321 -11.553 -28.903 1.00 37.99 197 VAL A N 1
ATOM 1569 C CA . VAL A 1 203 ? -3.310 -12.988 -28.664 1.00 32.24 197 VAL A CA 1
ATOM 1570 C C . VAL A 1 203 ? -4.052 -13.788 -29.746 1.00 36.62 197 VAL A C 1
ATOM 1571 O O . VAL A 1 203 ? -3.566 -14.825 -30.204 1.00 32.71 197 VAL A O 1
ATOM 1575 N N . VAL A 1 204 ? -5.235 -13.316 -30.133 1.00 35.84 198 VAL A N 1
ATOM 1576 C CA . VAL A 1 204 ? -6.027 -13.969 -31.179 1.00 39.33 198 VAL A CA 1
ATOM 1577 C C . VAL A 1 204 ? -5.272 -14.088 -32.501 1.00 39.50 198 VAL A C 1
ATOM 1578 O O . VAL A 1 204 ? -5.408 -15.076 -33.214 1.00 39.53 198 VAL A O 1
ATOM 1582 N N . ASN A 1 205 ? -4.473 -13.082 -32.829 1.00 38.24 199 ASN A N 1
ATOM 1583 C CA . ASN A 1 205 ? -3.711 -13.133 -34.067 1.00 43.58 199 ASN A CA 1
ATOM 1584 C C . ASN A 1 205 ? -2.632 -14.218 -34.041 1.00 43.23 199 ASN A C 1
ATOM 1585 O O . ASN A 1 205 ? -2.583 -15.071 -34.923 1.00 44.17 199 ASN A O 1
ATOM 1590 N N . VAL A 1 206 ? -1.772 -14.166 -33.027 1.00 40.72 200 VAL A N 1
ATOM 1591 C CA . VAL A 1 206 ? -0.739 -15.176 -32.812 1.00 40.87 200 VAL A CA 1
ATOM 1592 C C . VAL A 1 206 ? -1.338 -16.583 -32.823 1.00 41.47 200 VAL A C 1
ATOM 1593 O O . VAL A 1 206 ? -0.792 -17.499 -33.434 1.00 43.76 200 VAL A O 1
ATOM 1597 N N . PHE A 1 207 ? -2.465 -16.745 -32.143 1.00 35.39 201 PHE A N 1
ATOM 1598 C CA . PHE A 1 207 ? -3.132 -18.036 -32.021 1.00 36.78 201 PHE A CA 1
ATOM 1599 C C . PHE A 1 207 ? -3.642 -18.570 -33.359 1.00 41.94 201 PHE A C 1
ATOM 1600 O O . PHE A 1 207 ? -3.496 -19.755 -33.660 1.00 41.31 201 PHE A O 1
ATOM 1608 N N . LEU A 1 208 ? -4.275 -17.700 -34.141 1.00 42.33 202 LEU A N 1
ATOM 1609 C CA . LEU A 1 208 ? -4.889 -18.111 -35.401 1.00 40.78 202 LEU A CA 1
ATOM 1610 C C . LEU A 1 208 ? -3.853 -18.213 -36.498 1.00 40.36 202 LEU A C 1
ATOM 1611 O O . LEU A 1 208 ? -3.845 -19.180 -37.247 1.00 42.50 202 LEU A O 1
ATOM 1616 N N . ASN A 1 209 ? -2.948 -17.242 -36.541 1.00 40.91 203 ASN A N 1
ATOM 1617 C CA . ASN A 1 209 ? -2.047 -17.056 -37.677 1.00 44.16 203 ASN A CA 1
ATOM 1618 C C . ASN A 1 209 ? -0.562 -17.217 -37.402 1.00 46.38 203 ASN A C 1
ATOM 1619 O O . ASN A 1 209 ? 0.244 -17.201 -38.331 1.00 46.20 203 ASN A O 1
ATOM 1624 N N . GLY A 1 210 ? -0.187 -17.348 -36.137 1.00 42.96 204 GLY A N 1
ATOM 1625 C CA . GLY A 1 210 ? 1.217 -17.485 -35.797 1.00 40.76 204 GLY A CA 1
ATOM 1626 C C . GLY A 1 210 ? 1.980 -16.214 -36.108 1.00 44.80 204 GLY A C 1
ATOM 1627 O O . GLY A 1 210 ? 1.482 -15.340 -36.817 1.00 47.92 204 GLY A O 1
ATOM 1628 N N . ILE A 1 211 ? 3.196 -16.106 -35.587 1.00 42.43 205 ILE A N 1
ATOM 1629 C CA . ILE A 1 211 ? 3.998 -14.920 -35.827 1.00 44.96 205 ILE A CA 1
ATOM 1630 C C . ILE A 1 211 ? 4.639 -14.950 -37.210 1.00 49.54 205 ILE A C 1
ATOM 1631 O O . ILE A 1 211 ? 5.159 -13.941 -37.679 1.00 51.85 205 ILE A O 1
#

Nearest PDB structures (foldseek):
  3hgg-assembly1_A  TM=9.936E-01  e=1.017E-24  Campylobacter jejuni
  6hs0-assembly1_A  TM=6.560E-01  e=1.673E-03  Mycobacterium tuberculosis H37Rv
  5wm9-assembly1_A  TM=6.482E-01  e=1.673E-03  Mycobacterium tuberculosis H37Rv
  4xk4-assembly2_D  TM=5.761E-01  e=1.027E-02  Escherichia coli K-12
  3p9t-assembly1_B  TM=5.807E-01  e=2.728E-02  Stenotrophomonas maltophilia

Organism: Campylobacter jejuni (NCBI:txid197)

Radius of gyration: 19.35 Å; Cα contacts (8 Å, |Δi|>4): 150; chains: 1; bounding box: 46×33×55 Å

Sequence (200 aa):
TPSQKVLARQEKIKAVALELFLTKGYQETSLSDIIKLSGGSYSNIYDGFKSKEGLFFEILDDICKKHFHLIYSKTQEIKNGTLKEILTSFGLAFIEIFNQPEAVAFGKIIYSQVYDKDRHLANWIENNQQNFSYNILMGFFKQQNNSYMKKNAEKLAVLFCTMLKEPYHHLNVLINAPLKNKKEQKEHVEFVVNVFLNGI

Secondary structure (DSSP, 8-state):
-HHHHHHHHHHHHHHHHHHHHHHT-TTT--HHHHHHHHTTS--SSS-S--SHHHHHHHHHHHHHHHHHHHHHHHHHH-SS--HHHHHHHHHHHHHHHHTSHHHHHHHHHHHHTTT-SS-HHHHHHHH-GGGSTHHHHHHHHHHSS-HHHHHSHHHHHHHHHHHHHTTHHHHHHHH-PPPP-HHHHHHHHHHHHHHHHH--

InterPro domains:
  IPR001647 DNA-binding HTH domain, TetR-type [PF00440] (20-64)
  IPR001647 DNA-binding HTH domain, TetR-type [PS50977] (12-72)
  IPR009057 Homedomain-like superfamily [SSF46689] (6-77)
  IPR050624 Nucleoid occlusion factor SlmA/HTH-type transcriptional regulator [PTHR43479] (9-208)

Solvent-accessible surface area: 12239 Å² total; per-residue (Å²): 94,107,71,119,157,78,102,64,114,63,90,103,6,19,59,8,0,52,106,17,10,112,108,99,20,14,107,111,1,47,51,76,32,1,60,154,83,6,41,71,32,20,62,111,114,207,25,66,12,139,28,28,37,22,1,0,12,63,11,10,47,67,46,24,121,132,62,47,105,72,3,92,51,62,1,94,115,42,173,102,26,67,25,126,61,9,0,30,11,0,0,52,3,8,4,61,17,35,18,68,86,102,19,11,34,24,5,93,20,44,74,54,7,115,178,48,145,102,131,47,46,58,86,32,75,136,108,16,100,120,36,46,18,31,29,13,0,40,22,41,3,113,137,46,151,49,92,137,46,73,167,58,6,95,162,18,0,68,85,0,13,64,50,2,73,55,72,86,19,72,72,6,4,100,124,110,24,125,58,40,88,132,142,73,8,101,91,23,0,80,138,5,4,77,43,40,61,108,39,206